Protein AF-E6N718-F1 (afdb_monomer)

InterPro domains:
  IPR051060 Carbamoyltransferase HypF-like [PTHR42959] (2-244)
  IPR055128 Carbamoyltransferase, Kae1-like domain, second subdomain [PF22521] (2-236)

Radius of gyration: 18.48 Å; Cα contacts (8 Å, |Δi|>4): 439; chains: 1; bounding box: 47×40×51 Å

Organism: Caldiarchaeum subterraneum (NCBI:txid311458)

Sequence (248 aa):
VDGTAWGGEVVLADYSSFKRVGCLKPQKMPGGDRAVEYPARMLAGILSEKLTVEELRMVFRELGLVEKGFRRGWEEFELVLRNIENTVARTSSTGRVLDAVSAMLGFCTHRSYEGEPAIVLEDNSKPTEEKIRPRITNGDIHVVDSTDIVLQALELVRNGADRREVGYMVQYAVGFGLGRIAGIYSRGRRYVVLSGGASVNTYLVEGVKDALQDTGLTILLPSQAPAGDGGIALGQAAIAAYRTLTRP

Foldseek 3Di:
DPPAAEAAFDWDDDLADIDTAAFADKWFQQPVVLCVFFVCLLLLRLQVVPDALVRNVVLCVVQVLQVPRDPVRPVVSVVSSVCSVVRPHIYRHPLSLQLNLLSSLPQDRGDPDPSVSNVSLLVLADEDPDADAWDWDDDSYIYTHSSVLVVVLSVCVVVPHDSNPSSLRSLLNSLLRSLLSNLVVLPPDAEDEDAAPSLVRPSSVVSNCVNCVPSNHDYHYDDPAHRHPRRVVVSVVSSVVVVVVPDD

Solvent-accessible surface area (backbone atoms only — not comparable to full-atom values): 13090 Å² total; per-residue (Å²): 135,92,86,64,49,74,53,34,72,37,65,52,69,62,62,86,52,72,42,78,44,26,30,36,46,70,29,38,24,44,70,47,71,52,15,65,40,20,14,38,32,23,34,50,28,37,46,54,78,81,40,53,73,68,54,49,53,49,53,36,57,78,64,56,37,40,74,62,24,31,98,62,18,64,69,49,50,53,54,46,60,75,43,47,88,74,39,79,46,46,31,20,30,45,58,56,55,39,16,13,47,11,20,69,67,66,71,27,30,66,46,89,54,93,62,42,26,39,51,50,30,57,77,58,31,36,90,65,90,72,71,56,80,54,52,66,50,88,60,85,54,26,31,27,38,52,51,56,48,53,50,55,44,49,50,41,49,75,74,66,47,60,57,30,39,45,45,29,21,49,39,20,21,53,20,22,36,53,21,41,56,51,41,75,63,29,80,97,49,58,66,45,76,52,62,39,63,66,54,75,37,65,49,22,49,49,19,25,48,68,44,28,66,89,55,71,48,45,81,42,68,67,80,92,49,54,44,29,77,87,26,47,66,60,56,53,50,53,29,51,50,48,53,59,74,71,50,132

Nearest PDB structures (foldseek):
  4g9i-assembly6_F  TM=8.964E-01  e=7.225E-16  Thermococcus kodakarensis KOD1
  3vth-assembly1_A  TM=8.898E-01  e=9.491E-16  Caldanaerobacter subterraneus subsp. tengcongensis MB4
  3vth-assembly2_B  TM=8.815E-01  e=2.533E-15  Caldanaerobacter subterraneus subsp. tengcongensis MB4
  4g9i-assembly1_A  TM=9.054E-01  e=7.139E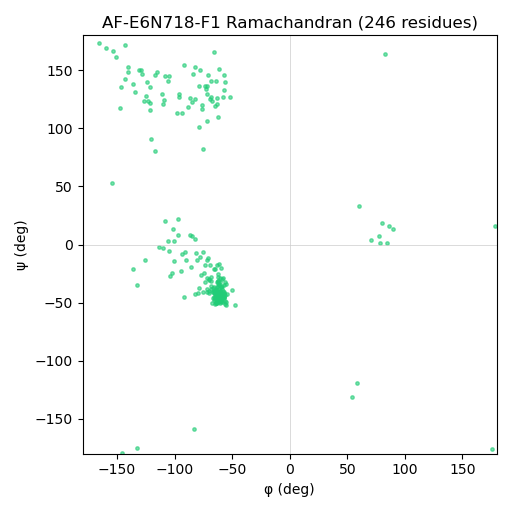-15  Thermococcus kodakarensis KOD1
  4g9i-assembly4_D  TM=8.827E-01  e=7.139E-15  Thermococcus kodakarensis KOD1

Secondary structure (DSSP, 8-state):
--SSB--SEEEEE-SS-EEEEEEEPPEE-TTTTHHHHSHHHHHHHHHTTTS-HHHHHHHHHHTTHHHHHSTTTHHHHHHHHHHGGG---EE--HHHHHHHHHHHHTS-SS-SSTTHHHHHHHHH----S------B--SSSEEE-HHHHHHHHHHHHHTT--HHHHHHHHHHHHHHHHHHHHHHT-TT--EEE--SGGGG-HHHHHHHHHHHTTS-PEEE--SSS-SSGGGHHHHHHHHHHHHHHT--

pLDDT: mean 95.35, std 5.02, range [56.69, 98.88]

Structure (mmCIF, N/CA/C/O backbone):
data_AF-E6N718-F1
#
_entry.id   AF-E6N718-F1
#
loop_
_atom_site.group_PDB
_atom_site.id
_atom_site.type_symbol
_atom_site.label_atom_id
_atom_site.label_alt_id
_atom_site.label_comp_id
_atom_site.label_asym_id
_atom_site.label_entity_id
_atom_site.label_seq_id
_atom_site.pdbx_PDB_ins_code
_atom_site.Cartn_x
_atom_site.Cartn_y
_atom_site.Cartn_z
_atom_site.occupancy
_atom_site.B_iso_or_equiv
_atom_site.auth_seq_id
_atom_site.auth_comp_id
_atom_site.auth_asym_id
_atom_site.auth_atom_id
_atom_site.pdbx_PDB_model_num
ATOM 1 N N . VAL A 1 1 ? -4.367 16.866 13.116 1.00 67.50 1 VAL A N 1
ATOM 2 C CA . VAL A 1 1 ? -3.736 16.034 12.060 1.00 67.50 1 VAL A CA 1
ATOM 3 C C . VAL A 1 1 ? -2.412 16.673 11.679 1.00 67.50 1 VAL A C 1
ATOM 5 O O . VAL A 1 1 ? -2.294 17.880 11.836 1.00 67.50 1 VAL A O 1
ATOM 8 N N . ASP A 1 2 ? -1.425 15.883 11.265 1.00 76.81 2 ASP A N 1
ATOM 9 C CA . ASP A 1 2 ? -0.011 16.286 11.111 1.00 76.81 2 ASP A CA 1
ATOM 10 C C . ASP A 1 2 ? 0.337 16.918 9.745 1.00 76.81 2 ASP A C 1
ATOM 12 O O . ASP A 1 2 ? 1.505 17.146 9.448 1.00 76.81 2 ASP A O 1
ATOM 16 N N . GLY A 1 3 ? -0.668 17.204 8.911 1.00 72.81 3 GLY A N 1
ATOM 17 C CA . GLY A 1 3 ? -0.488 17.825 7.595 1.00 72.81 3 GLY A CA 1
ATOM 18 C C . GLY A 1 3 ? -0.006 16.873 6.494 1.00 72.81 3 GLY A C 1
ATOM 19 O O . GLY A 1 3 ? 0.162 17.313 5.360 1.00 72.81 3 GLY A O 1
ATOM 20 N N . THR A 1 4 ? 0.191 15.582 6.789 1.00 80.25 4 THR A N 1
ATOM 21 C CA . THR A 1 4 ? 0.566 14.572 5.785 1.00 80.25 4 THR A CA 1
ATOM 22 C C . THR A 1 4 ? -0.657 13.876 5.181 1.00 80.25 4 THR A C 1
ATOM 24 O O . THR A 1 4 ? -1.719 13.800 5.800 1.00 80.25 4 THR A O 1
ATOM 27 N N . ALA A 1 5 ? -0.523 13.355 3.956 1.00 88.88 5 ALA A N 1
ATOM 28 C CA . ALA A 1 5 ? -1.610 12.659 3.268 1.00 88.88 5 ALA A CA 1
ATOM 29 C C . ALA A 1 5 ? -1.763 11.218 3.790 1.00 88.88 5 ALA A C 1
ATOM 31 O O . ALA A 1 5 ? -0.994 10.326 3.415 1.00 88.88 5 ALA A O 1
ATOM 32 N N . TRP A 1 6 ? -2.756 10.998 4.653 1.00 95.06 6 TRP A N 1
ATOM 33 C CA . TRP A 1 6 ? -3.060 9.699 5.264 1.00 95.06 6 TRP A CA 1
ATOM 34 C C . TRP A 1 6 ? -3.898 8.803 4.343 1.00 95.06 6 TRP A C 1
ATOM 36 O O . TRP A 1 6 ? -4.676 9.285 3.524 1.00 95.06 6 TRP A O 1
ATOM 46 N N . GLY A 1 7 ? -3.772 7.483 4.501 1.00 93.38 7 GLY A N 1
ATOM 47 C CA . GLY A 1 7 ? -4.625 6.520 3.783 1.00 93.38 7 GLY A CA 1
ATOM 48 C C . GLY A 1 7 ? -4.327 5.043 4.054 1.00 93.38 7 GLY A C 1
ATOM 49 O O . GLY A 1 7 ? -4.729 4.176 3.280 1.00 93.38 7 GLY A O 1
ATOM 50 N N . GLY A 1 8 ? -3.587 4.749 5.117 1.00 96.88 8 GLY A N 1
ATOM 51 C CA . GLY A 1 8 ? -3.217 3.402 5.544 1.00 96.88 8 GLY A CA 1
ATOM 52 C C . GLY A 1 8 ? -2.961 3.414 7.040 1.00 96.88 8 GLY A C 1
ATOM 53 O O . GLY A 1 8 ? -1.873 3.077 7.485 1.00 96.88 8 GLY A O 1
ATOM 54 N N . GLU A 1 9 ? -3.931 3.928 7.795 1.00 97.62 9 GLU A N 1
ATOM 55 C CA . GLU A 1 9 ? -3.805 4.248 9.216 1.00 97.62 9 GLU A CA 1
ATO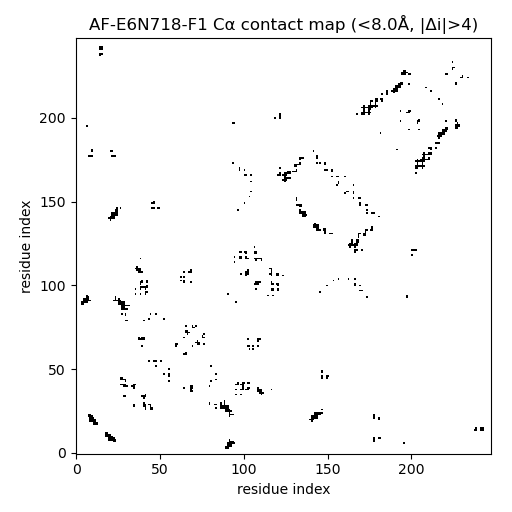M 56 C C . GLU A 1 9 ? -4.511 3.220 10.093 1.00 97.62 9 GLU A C 1
ATOM 58 O O . GLU A 1 9 ? -5.597 2.747 9.764 1.00 97.62 9 GLU A O 1
ATOM 63 N N . VAL A 1 10 ? -3.936 2.960 11.263 1.00 98.00 10 VAL A N 1
ATOM 64 C CA . VAL A 1 10 ? -4.600 2.285 12.376 1.00 98.00 10 VAL A CA 1
ATOM 65 C C . VAL A 1 10 ? -4.823 3.311 13.475 1.00 98.00 10 VAL A C 1
ATOM 67 O O . VAL A 1 10 ? -3.884 3.930 13.992 1.00 98.00 10 VAL A O 1
ATOM 70 N N . VAL A 1 11 ? -6.090 3.505 13.828 1.00 97.31 11 VAL A N 1
ATOM 71 C CA . VAL A 1 11 ? -6.518 4.495 14.814 1.00 97.31 11 VAL A CA 1
ATOM 72 C C . VAL A 1 11 ? -7.324 3.824 15.918 1.00 97.31 11 VAL A C 1
ATOM 74 O O . VAL A 1 11 ? -8.150 2.949 15.669 1.00 97.31 11 VAL A O 1
ATOM 77 N N . LEU A 1 12 ? -7.101 4.259 17.153 1.00 96.75 12 LEU A N 1
ATOM 78 C CA . LEU A 1 12 ? -8.018 4.015 18.259 1.00 96.75 12 LEU A CA 1
ATOM 79 C C . LEU A 1 12 ? -9.012 5.164 18.260 1.00 96.75 12 LEU A C 1
ATOM 81 O O . LEU A 1 12 ? -8.588 6.308 18.403 1.00 96.75 12 LEU A O 1
ATOM 85 N N . ALA A 1 13 ? -10.296 4.886 18.076 1.00 95.12 13 ALA A N 1
ATOM 86 C CA . ALA A 1 13 ? -11.293 5.935 17.926 1.00 95.12 13 ALA A CA 1
ATOM 87 C C . ALA A 1 13 ? -12.601 5.605 18.643 1.00 95.12 13 ALA A C 1
ATOM 89 O O . ALA A 1 13 ? -13.010 4.447 18.727 1.00 95.12 13 ALA A O 1
ATOM 90 N N . ASP A 1 14 ? -13.256 6.664 19.101 1.00 92.69 14 ASP A N 1
ATOM 91 C CA . ASP A 1 14 ? -14.669 6.720 19.449 1.00 92.69 14 ASP A CA 1
ATOM 92 C C . ASP A 1 14 ? -15.287 7.984 18.814 1.00 92.69 14 ASP A C 1
ATOM 94 O O . ASP A 1 14 ? -14.637 8.700 18.047 1.00 92.69 14 ASP A O 1
ATOM 98 N N . TYR A 1 15 ? -16.557 8.276 19.101 1.00 93.19 15 TYR A N 1
ATOM 99 C CA . TYR A 1 15 ? -17.227 9.456 18.541 1.00 93.19 15 TYR A CA 1
ATOM 100 C C . TYR A 1 15 ? -16.728 10.797 19.114 1.00 93.19 15 TYR A C 1
ATOM 102 O O . TYR A 1 15 ? -17.052 11.860 18.581 1.00 93.19 15 TYR A O 1
ATOM 110 N N . SER A 1 16 ? -15.936 10.783 20.187 1.00 91.94 16 SER A N 1
ATOM 111 C CA . SER A 1 16 ? -15.370 11.981 20.806 1.00 91.94 16 SER A CA 1
ATOM 112 C C . SER A 1 16 ? -13.993 12.323 20.234 1.00 91.94 16 SER A C 1
ATOM 114 O O . SER A 1 16 ? -13.734 13.487 19.896 1.00 91.94 16 SER A O 1
ATOM 116 N N . SER A 1 17 ? -13.125 11.322 20.085 1.00 93.50 17 SER A N 1
ATOM 117 C CA . SER A 1 17 ? -11.706 11.498 19.791 1.00 93.50 17 SER A CA 1
ATOM 118 C C . SER A 1 17 ? -11.103 10.295 19.066 1.00 93.50 17 SER A C 1
ATOM 120 O O . SER A 1 17 ? -11.679 9.211 19.000 1.00 93.50 17 SER A O 1
ATOM 122 N N . PHE A 1 18 ? -9.906 10.496 18.519 1.00 95.38 18 PHE A N 1
ATOM 123 C CA . PHE A 1 18 ? -9.106 9.413 17.971 1.00 95.38 18 PHE A CA 1
ATOM 124 C C . PHE A 1 18 ? -7.623 9.609 18.296 1.00 95.38 18 PHE A C 1
ATOM 126 O O . PHE A 1 18 ? -7.142 10.735 18.439 1.00 95.38 18 PHE A O 1
ATOM 133 N N . LYS A 1 19 ? -6.888 8.499 18.362 1.00 95.62 19 LYS A N 1
ATOM 134 C CA . LYS A 1 19 ? -5.434 8.438 18.493 1.00 95.62 19 LYS A CA 1
ATOM 135 C C . LYS A 1 19 ? -4.871 7.559 17.382 1.00 95.62 19 LYS A C 1
ATOM 137 O O . LYS A 1 19 ? -5.229 6.388 17.274 1.00 95.62 19 LYS A O 1
ATOM 142 N N . ARG A 1 20 ? -3.960 8.110 16.581 1.00 96.75 20 ARG A N 1
ATOM 143 C CA . ARG A 1 20 ? -3.165 7.339 15.616 1.00 96.75 20 ARG A CA 1
ATOM 144 C C . ARG A 1 20 ? -2.199 6.429 16.377 1.00 96.75 20 ARG A C 1
ATOM 146 O O . ARG A 1 20 ? -1.471 6.918 17.237 1.00 96.75 20 ARG A O 1
ATOM 153 N N . VAL A 1 21 ? -2.218 5.132 16.079 1.00 97.44 21 VAL A N 1
ATOM 154 C CA . VAL A 1 21 ? -1.354 4.123 16.726 1.00 97.44 21 VAL A CA 1
ATOM 155 C C . VAL A 1 21 ? -0.549 3.289 15.741 1.00 97.44 21 VAL A C 1
ATOM 157 O O . VAL A 1 21 ? 0.415 2.637 16.130 1.00 97.44 21 VAL A O 1
ATOM 160 N N . GLY A 1 22 ? -0.881 3.345 14.456 1.00 98.00 22 GLY A N 1
ATOM 161 C CA . GLY A 1 22 ? 0.029 2.873 13.432 1.00 98.00 22 GLY A CA 1
ATOM 162 C C . GLY A 1 22 ? -0.348 3.315 12.038 1.00 98.00 22 GLY A C 1
ATOM 163 O O . GLY A 1 22 ? -1.388 3.940 11.835 1.00 98.00 22 GLY A O 1
ATOM 164 N N . CYS A 1 23 ? 0.532 3.023 11.092 1.00 98.00 23 CYS A N 1
ATOM 165 C CA . CYS A 1 23 ? 0.378 3.426 9.707 1.00 98.00 23 CYS A CA 1
ATOM 166 C C . CYS A 1 23 ? 1.215 2.575 8.750 1.00 98.00 23 CYS A C 1
ATOM 168 O O . CYS A 1 23 ? 2.112 1.834 9.160 1.00 98.00 23 CYS A O 1
ATOM 170 N N . LEU A 1 24 ? 0.965 2.720 7.451 1.00 98.31 24 LEU A N 1
ATOM 171 C CA . LEU A 1 24 ? 1.964 2.395 6.441 1.00 98.31 24 LEU A CA 1
ATOM 172 C C . LEU A 1 24 ? 3.084 3.434 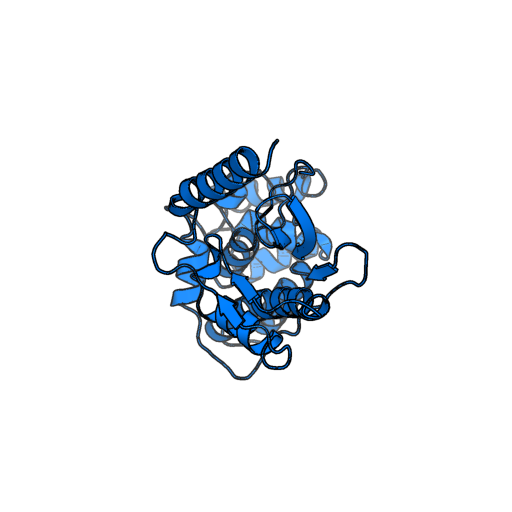6.467 1.00 98.31 24 LEU A C 1
ATOM 174 O O . LEU A 1 24 ? 2.843 4.626 6.674 1.00 98.31 24 LEU A O 1
ATOM 178 N N . LYS A 1 25 ? 4.310 2.986 6.190 1.00 97.38 25 LYS A N 1
ATOM 179 C CA . LYS A 1 25 ? 5.467 3.869 6.049 1.00 97.38 25 LYS A CA 1
ATOM 180 C C . LYS A 1 25 ? 5.153 5.001 5.059 1.00 97.38 25 LYS A C 1
ATOM 182 O O . LYS A 1 25 ? 4.748 4.703 3.936 1.00 97.38 25 LYS A O 1
ATOM 187 N N . PRO A 1 26 ? 5.344 6.280 5.435 1.00 96.88 26 PRO A N 1
ATOM 188 C CA . PRO A 1 26 ? 5.153 7.392 4.514 1.00 96.88 26 PRO A CA 1
ATOM 189 C C . PRO A 1 26 ? 6.135 7.325 3.341 1.00 96.88 26 PRO A C 1
ATOM 191 O O . PRO A 1 26 ? 7.348 7.298 3.546 1.00 96.88 26 PRO A O 1
ATOM 194 N N . GLN A 1 27 ? 5.616 7.361 2.121 1.00 97.44 27 GLN A N 1
ATOM 195 C CA . GLN A 1 27 ? 6.354 7.217 0.869 1.00 97.44 27 GLN A CA 1
ATOM 196 C C . GLN A 1 27 ? 6.443 8.549 0.120 1.00 97.44 27 GLN A C 1
ATOM 198 O O . GLN A 1 27 ? 5.500 9.342 0.163 1.00 97.44 27 GLN A O 1
ATOM 203 N N . LYS A 1 28 ? 7.563 8.791 -0.572 1.00 97.06 28 LYS A N 1
ATOM 204 C CA . LYS A 1 28 ? 7.755 9.964 -1.444 1.00 97.06 28 LYS A CA 1
ATOM 205 C C . LYS A 1 28 ? 6.764 9.911 -2.617 1.00 97.06 28 LYS A C 1
ATOM 207 O O . LYS A 1 28 ? 6.552 8.846 -3.190 1.00 97.06 28 LYS A O 1
ATOM 212 N N . MET A 1 29 ? 6.211 11.060 -3.013 1.00 96.19 29 MET A N 1
ATOM 213 C CA . MET A 1 29 ? 5.335 11.213 -4.186 1.00 96.19 29 MET A CA 1
ATOM 214 C C . MET A 1 29 ? 5.957 12.145 -5.243 1.00 96.19 29 MET A C 1
ATOM 216 O O . MET A 1 29 ? 5.612 13.331 -5.300 1.00 96.19 29 MET A O 1
ATOM 220 N N . PRO A 1 30 ? 6.886 11.662 -6.089 1.00 96.38 30 PRO A N 1
ATOM 221 C CA . PRO A 1 30 ? 7.581 12.511 -7.053 1.00 96.38 30 PRO A CA 1
ATOM 222 C C . PRO A 1 30 ? 6.633 13.141 -8.086 1.00 96.38 30 PRO A C 1
ATOM 224 O O . PRO A 1 30 ? 6.117 12.485 -8.996 1.00 96.38 30 PRO A O 1
ATOM 227 N N . GLY A 1 31 ? 6.436 14.455 -7.971 1.00 92.25 31 GLY A N 1
ATOM 228 C CA . GLY A 1 31 ? 5.491 15.214 -8.795 1.00 92.25 31 GLY A CA 1
ATOM 229 C C . GLY A 1 31 ? 4.069 15.305 -8.230 1.00 92.25 31 GLY A C 1
ATOM 230 O O . GLY A 1 31 ? 3.176 15.713 -8.971 1.00 92.25 31 GLY A O 1
ATOM 231 N N . GLY A 1 32 ? 3.854 14.946 -6.957 1.00 92.25 32 GLY A N 1
ATOM 232 C CA . GLY A 1 32 ? 2.575 15.112 -6.258 1.00 92.25 32 GLY A CA 1
ATOM 233 C C . GLY A 1 32 ? 1.441 14.377 -6.966 1.00 92.25 32 GLY A C 1
ATOM 234 O O . GLY A 1 32 ? 1.525 13.167 -7.169 1.00 92.25 32 GLY A O 1
ATOM 235 N N . ASP A 1 33 ? 0.422 15.113 -7.406 1.00 90.81 33 ASP A N 1
ATOM 236 C CA . ASP A 1 33 ? -0.745 14.567 -8.111 1.00 90.81 33 ASP A CA 1
ATOM 237 C C . ASP A 1 33 ? -0.377 13.797 -9.387 1.00 90.81 33 ASP A C 1
ATOM 239 O O . ASP A 1 33 ? -1.031 12.812 -9.729 1.00 90.81 33 ASP A O 1
ATOM 243 N N . ARG A 1 34 ? 0.738 14.142 -10.049 1.00 93.38 34 ARG A N 1
ATOM 244 C CA . ARG A 1 34 ? 1.227 13.358 -11.198 1.00 93.38 34 ARG A CA 1
ATOM 245 C C . ARG A 1 34 ? 1.602 11.930 -10.820 1.00 93.38 34 ARG A C 1
ATOM 247 O O . ARG A 1 34 ? 1.533 11.058 -11.675 1.00 93.38 34 ARG A O 1
ATOM 254 N N . ALA A 1 35 ? 2.008 11.677 -9.576 1.00 93.94 35 ALA A N 1
ATOM 255 C CA . ALA A 1 35 ? 2.281 10.322 -9.104 1.00 93.94 35 ALA A CA 1
ATOM 256 C C . ALA A 1 35 ? 1.003 9.502 -8.879 1.00 93.94 35 ALA A C 1
ATOM 258 O O . ALA A 1 35 ? 1.073 8.278 -8.827 1.00 93.94 35 ALA A O 1
ATOM 259 N N . VAL A 1 36 ? -0.151 10.168 -8.774 1.00 93.12 36 VAL A N 1
ATOM 260 C CA . VAL A 1 36 ? -1.469 9.525 -8.756 1.00 93.12 36 VAL A CA 1
ATOM 261 C C . VAL A 1 36 ? -1.906 9.164 -10.178 1.00 93.12 36 VAL A C 1
ATOM 263 O O . VAL A 1 36 ? -2.433 8.079 -10.393 1.00 93.12 36 VAL A O 1
ATOM 266 N N . GLU A 1 37 ? -1.680 10.055 -11.149 1.00 95.12 37 GLU A N 1
ATOM 267 C CA . GLU A 1 37 ? -2.007 9.816 -12.567 1.00 95.12 37 GLU A CA 1
ATOM 268 C C . GLU A 1 37 ? -1.079 8.768 -13.211 1.00 95.12 37 GLU A C 1
ATOM 270 O O . GLU A 1 37 ? -1.541 7.906 -13.956 1.00 95.12 37 GLU A O 1
ATOM 275 N N . TYR A 1 38 ? 0.219 8.800 -12.881 1.00 96.56 38 TYR A N 1
ATOM 276 C CA . TYR A 1 38 ? 1.250 7.887 -13.394 1.00 96.56 38 TYR A CA 1
ATOM 277 C C . TYR A 1 38 ? 1.917 7.125 -12.236 1.00 96.56 38 TYR A C 1
ATOM 279 O O . TYR A 1 38 ? 2.931 7.588 -11.691 1.00 96.56 38 TYR A O 1
ATOM 287 N N . PRO A 1 39 ? 1.397 5.942 -11.853 1.00 97.50 39 PRO A N 1
ATOM 288 C CA . PRO A 1 39 ? 1.852 5.222 -10.661 1.00 97.50 39 PRO A CA 1
ATOM 289 C C . PRO A 1 39 ? 3.316 4.768 -10.685 1.00 97.50 39 PRO A C 1
ATOM 291 O O . PRO A 1 39 ? 3.909 4.531 -9.634 1.00 97.50 39 PRO A O 1
ATOM 294 N N . ALA A 1 40 ? 3.953 4.716 -11.857 1.00 97.88 40 ALA A N 1
ATOM 295 C CA . ALA A 1 40 ? 5.389 4.456 -11.973 1.00 97.88 40 ALA A CA 1
ATOM 296 C C . ALA A 1 40 ? 6.241 5.497 -11.211 1.00 97.88 40 ALA A C 1
ATOM 298 O O . ALA A 1 40 ? 7.296 5.169 -10.669 1.00 97.88 40 ALA A O 1
ATOM 299 N N . ARG A 1 41 ? 5.764 6.743 -11.083 1.00 97.75 41 ARG A N 1
ATOM 300 C CA . ARG A 1 41 ? 6.395 7.769 -10.232 1.00 97.75 41 ARG A CA 1
ATOM 301 C C . ARG A 1 41 ? 6.316 7.402 -8.754 1.00 97.75 41 ARG A C 1
ATOM 303 O O . ARG A 1 41 ? 7.280 7.611 -8.022 1.00 97.75 41 ARG A O 1
ATOM 310 N N . MET A 1 42 ? 5.180 6.850 -8.328 1.00 97.94 42 MET A N 1
ATOM 311 C CA . MET A 1 42 ? 4.987 6.379 -6.961 1.00 97.94 42 MET A CA 1
ATOM 312 C C . MET A 1 42 ? 5.933 5.216 -6.655 1.00 97.94 42 MET A C 1
ATOM 314 O O . MET A 1 42 ? 6.610 5.238 -5.631 1.00 97.94 42 MET A O 1
ATOM 318 N N . LEU A 1 43 ? 6.063 4.259 -7.580 1.00 98.56 43 LEU A N 1
ATOM 319 C CA . LEU A 1 43 ? 7.031 3.165 -7.470 1.00 98.56 43 LEU A CA 1
ATOM 320 C C . LEU A 1 43 ? 8.467 3.683 -7.320 1.00 98.56 43 LEU A C 1
ATOM 322 O O . LEU A 1 43 ? 9.185 3.221 -6.434 1.00 98.56 43 LEU A O 1
ATOM 326 N N . ALA A 1 44 ? 8.873 4.674 -8.123 1.00 98.31 44 ALA A N 1
ATOM 327 C CA . ALA A 1 44 ? 10.198 5.284 -8.004 1.00 98.31 44 ALA A CA 1
ATOM 328 C C . ALA A 1 44 ? 10.393 5.893 -6.608 1.00 98.31 44 ALA A C 1
ATOM 330 O O . ALA A 1 44 ? 11.411 5.647 -5.964 1.00 98.31 44 ALA A O 1
ATOM 331 N N . GLY A 1 45 ? 9.392 6.633 -6.116 1.00 98.19 45 GLY A N 1
ATOM 332 C CA . GLY A 1 45 ? 9.393 7.215 -4.774 1.00 98.19 45 GLY A CA 1
ATOM 333 C C . GLY A 1 45 ? 9.566 6.171 -3.670 1.00 98.19 45 GLY A C 1
ATOM 334 O O . GLY A 1 45 ? 10.402 6.360 -2.789 1.00 98.19 45 GLY A O 1
ATOM 335 N N . ILE A 1 46 ? 8.840 5.052 -3.748 1.00 98.50 46 ILE A N 1
ATOM 336 C CA . ILE A 1 46 ? 8.933 3.952 -2.777 1.00 98.50 46 ILE A CA 1
ATOM 337 C C . ILE A 1 46 ? 10.319 3.308 -2.801 1.00 98.50 46 ILE A C 1
ATOM 339 O O . ILE A 1 46 ? 10.943 3.143 -1.752 1.00 98.50 46 ILE A O 1
ATOM 343 N N . LEU A 1 47 ? 10.807 2.945 -3.988 1.00 98.44 47 LEU A N 1
ATOM 344 C CA . LEU A 1 47 ? 12.070 2.226 -4.144 1.00 98.44 47 LEU A CA 1
ATOM 345 C C . LEU A 1 47 ? 13.292 3.103 -3.825 1.00 98.44 47 LEU A C 1
ATOM 347 O O . LEU A 1 47 ? 14.284 2.591 -3.314 1.00 98.44 47 LEU A O 1
ATOM 351 N N . SER A 1 48 ? 13.209 4.423 -4.037 1.00 97.88 48 SER A N 1
ATOM 352 C CA . SER A 1 48 ? 14.297 5.373 -3.732 1.00 97.88 48 SER A CA 1
ATOM 353 C C . SER A 1 48 ? 14.694 5.441 -2.258 1.00 97.88 48 SER A C 1
ATOM 355 O O . SER A 1 48 ? 15.764 5.925 -1.919 1.00 97.88 48 SER A O 1
ATOM 357 N N . GLU A 1 49 ? 13.852 4.935 -1.358 1.00 96.62 49 GLU A N 1
ATOM 358 C CA . GLU A 1 49 ? 14.178 4.838 0.066 1.00 96.62 49 GLU A CA 1
ATOM 359 C C . GLU A 1 49 ? 15.273 3.800 0.363 1.00 96.62 49 GLU A C 1
ATOM 361 O O . GLU A 1 49 ? 15.823 3.789 1.467 1.00 96.62 49 GLU A O 1
ATOM 366 N N . LYS A 1 50 ? 15.548 2.883 -0.574 1.00 97.19 50 LYS A N 1
ATOM 367 C CA . LYS A 1 50 ? 16.513 1.785 -0.401 1.00 97.19 50 LYS A CA 1
ATOM 368 C C . LYS A 1 50 ? 17.433 1.565 -1.596 1.00 97.19 50 LYS A C 1
ATOM 370 O O . LYS A 1 50 ? 18.482 0.964 -1.405 1.00 97.19 50 LYS A O 1
ATOM 375 N N . LEU A 1 51 ? 17.048 2.031 -2.780 1.00 97.69 51 LEU A N 1
ATOM 376 C CA . LEU A 1 51 ? 17.826 1.901 -4.004 1.00 97.69 51 LEU A CA 1
ATOM 377 C C . LEU A 1 51 ? 18.459 3.235 -4.393 1.00 97.69 51 LEU A C 1
ATOM 379 O O . LEU A 1 51 ? 17.832 4.292 -4.302 1.00 97.69 51 LEU A O 1
ATOM 383 N N . THR A 1 52 ? 19.690 3.159 -4.881 1.00 97.31 52 THR A N 1
ATOM 384 C CA . THR A 1 52 ? 20.397 4.265 -5.529 1.00 97.31 52 THR A CA 1
ATOM 385 C C . THR A 1 52 ? 19.729 4.658 -6.846 1.00 97.31 52 THR A C 1
ATOM 387 O O . THR A 1 52 ? 18.921 3.922 -7.419 1.00 97.31 52 THR A O 1
ATOM 390 N N . VAL A 1 53 ? 20.091 5.829 -7.371 1.00 96.88 53 VAL A N 1
ATOM 391 C CA . VAL A 1 53 ? 19.561 6.315 -8.650 1.00 96.88 53 VAL A CA 1
ATOM 392 C C . VAL A 1 53 ? 19.909 5.353 -9.793 1.00 96.88 53 VAL A C 1
ATOM 394 O O . VAL A 1 53 ? 19.071 5.075 -10.649 1.00 96.88 53 VAL A O 1
ATOM 397 N N . GLU A 1 54 ? 21.121 4.803 -9.802 1.00 97.44 54 GLU A N 1
ATOM 398 C CA . GLU A 1 54 ? 21.571 3.830 -10.798 1.00 97.44 54 GLU A CA 1
ATOM 399 C C . GLU A 1 54 ? 20.781 2.517 -10.710 1.00 97.44 54 GLU A C 1
ATOM 401 O O . GLU A 1 54 ? 20.343 1.998 -11.738 1.00 97.44 54 GLU A O 1
ATOM 406 N N . GLU A 1 55 ? 20.518 2.013 -9.503 1.00 98.06 55 GLU A N 1
ATOM 407 C CA . GLU A 1 55 ? 19.683 0.823 -9.296 1.00 98.06 55 GLU A CA 1
ATOM 408 C C . GLU A 1 55 ? 18.238 1.048 -9.739 1.00 98.06 55 GLU A C 1
ATOM 410 O O . GLU A 1 55 ? 17.666 0.191 -10.415 1.00 98.06 55 GLU A O 1
ATOM 415 N N . LEU A 1 56 ? 17.660 2.218 -9.446 1.00 98.00 56 LEU A N 1
ATOM 416 C CA . LEU A 1 56 ? 16.335 2.589 -9.942 1.00 98.00 56 LEU A CA 1
ATOM 417 C C . LEU A 1 56 ? 16.290 2.586 -11.472 1.00 98.00 56 LEU A C 1
ATOM 419 O O . LEU A 1 56 ? 15.349 2.045 -12.051 1.00 98.00 56 LEU A O 1
ATOM 423 N N . ARG A 1 57 ? 17.307 3.141 -12.145 1.00 97.88 57 ARG A N 1
ATOM 424 C CA . ARG A 1 57 ? 17.379 3.104 -13.616 1.00 97.88 57 ARG A CA 1
ATOM 425 C C . ARG A 1 57 ? 17.379 1.677 -14.150 1.00 97.88 57 ARG A C 1
ATOM 427 O O . ARG A 1 57 ? 16.688 1.409 -15.133 1.00 97.88 57 ARG A O 1
ATOM 434 N N . MET A 1 58 ? 18.132 0.776 -13.519 1.00 97.69 58 MET A N 1
ATOM 435 C CA . MET A 1 58 ? 18.180 -0.635 -13.914 1.00 97.69 58 MET A CA 1
ATOM 436 C C . MET A 1 58 ? 16.820 -1.311 -13.725 1.00 97.69 58 MET A C 1
ATOM 438 O O . MET A 1 58 ? 16.291 -1.861 -14.686 1.00 97.69 58 MET A O 1
ATOM 442 N N . VAL A 1 59 ? 16.198 -1.170 -12.549 1.00 98.00 59 VAL A N 1
ATOM 443 C CA . VAL A 1 59 ? 14.865 -1.733 -12.256 1.00 98.00 59 VAL A CA 1
ATOM 444 C C . VAL A 1 59 ? 13.827 -1.275 -13.281 1.00 98.00 59 VAL A C 1
ATOM 446 O O . VAL A 1 59 ? 13.102 -2.088 -13.851 1.00 98.00 59 VAL A O 1
ATOM 449 N N . PHE A 1 60 ? 13.752 0.028 -13.551 1.00 98.12 60 PHE A N 1
ATOM 450 C CA . PHE A 1 60 ? 12.748 0.574 -14.466 1.00 98.12 60 PHE A CA 1
ATOM 451 C C . PHE A 1 60 ? 12.977 0.148 -15.919 1.00 98.12 60 PHE A C 1
ATOM 453 O O . PHE A 1 60 ? 12.003 -0.038 -16.653 1.00 98.12 60 PHE A O 1
ATOM 460 N N . ARG A 1 61 ? 14.241 -0.047 -16.322 1.00 97.00 61 ARG A N 1
ATOM 461 C CA . ARG A 1 61 ? 14.597 -0.618 -17.626 1.00 97.00 61 ARG A CA 1
ATOM 462 C C . ARG A 1 61 ? 14.189 -2.083 -17.728 1.00 97.00 61 ARG A C 1
ATOM 464 O O . ARG A 1 61 ? 13.550 -2.458 -18.703 1.00 97.00 61 ARG A O 1
ATOM 471 N N . GLU A 1 62 ? 14.550 -2.891 -16.734 1.00 95.75 62 GLU A N 1
ATOM 472 C CA . GLU A 1 62 ? 14.248 -4.329 -16.678 1.00 95.75 62 GLU A CA 1
ATOM 473 C C . GLU A 1 62 ? 12.743 -4.594 -16.761 1.00 95.75 62 GLU A C 1
ATOM 475 O O . GLU A 1 62 ? 12.301 -5.492 -17.474 1.00 95.75 62 GLU A O 1
ATOM 480 N N . LEU A 1 63 ? 11.947 -3.780 -16.066 1.00 95.69 63 LEU A N 1
ATOM 481 C CA . LEU A 1 63 ? 10.492 -3.900 -16.057 1.00 95.69 63 LEU A CA 1
ATOM 482 C C . LEU A 1 63 ? 9.813 -3.250 -17.280 1.00 95.69 63 LEU A C 1
ATOM 484 O O . LEU A 1 63 ? 8.600 -3.395 -17.442 1.00 95.69 63 LEU A O 1
ATOM 488 N N . GLY A 1 64 ? 10.556 -2.535 -18.136 1.00 95.56 64 GLY A N 1
ATOM 489 C CA . GLY A 1 64 ? 10.005 -1.802 -19.284 1.00 95.56 64 GLY A CA 1
ATOM 490 C C . GLY A 1 64 ? 8.994 -0.721 -18.881 1.00 95.56 64 GLY A C 1
ATOM 491 O O . GLY A 1 64 ? 7.992 -0.505 -19.568 1.00 95.56 64 GLY A O 1
ATOM 492 N N . LEU A 1 65 ? 9.203 -0.096 -17.716 1.00 95.62 65 LEU A N 1
ATOM 493 C CA . LEU A 1 65 ? 8.273 0.880 -17.139 1.00 95.62 65 LEU A CA 1
ATOM 494 C C . LEU A 1 65 ? 8.495 2.291 -17.650 1.00 95.62 65 LEU A C 1
ATOM 496 O O . LEU A 1 65 ? 7.598 3.119 -17.523 1.00 95.62 65 LEU A O 1
ATOM 500 N N . VAL A 1 66 ? 9.667 2.590 -18.203 1.00 94.88 66 VAL A N 1
ATOM 501 C CA . VAL A 1 66 ? 9.977 3.956 -18.623 1.00 94.88 66 VAL A CA 1
ATOM 502 C C . VAL A 1 66 ? 9.070 4.376 -19.778 1.00 94.88 66 VAL A C 1
ATOM 504 O O . VAL A 1 66 ? 8.462 5.440 -19.736 1.00 94.88 66 VAL A O 1
ATOM 507 N N . GLU A 1 67 ? 8.903 3.506 -20.768 1.00 92.50 67 GLU A N 1
ATOM 508 C CA . GLU A 1 67 ? 8.113 3.759 -21.972 1.00 92.50 67 GLU A CA 1
ATOM 509 C C . GLU A 1 67 ? 6.602 3.771 -21.699 1.00 92.50 67 GLU A C 1
ATOM 511 O O . GLU A 1 67 ? 5.857 4.452 -22.398 1.00 92.50 67 GLU A O 1
ATOM 516 N N . LYS A 1 68 ? 6.142 3.021 -20.689 1.00 90.31 68 LYS A N 1
ATOM 517 C CA . LYS A 1 68 ? 4.709 2.840 -20.380 1.00 90.31 68 LYS A CA 1
ATOM 518 C C . LYS A 1 68 ? 4.212 3.674 -19.200 1.00 90.31 68 LYS A C 1
ATOM 520 O O . LYS A 1 68 ? 3.013 3.907 -19.079 1.00 90.31 68 LYS A O 1
ATOM 525 N N . GLY A 1 69 ? 5.111 4.056 -18.299 1.00 91.88 69 GLY A N 1
ATOM 526 C CA . GLY A 1 69 ? 4.806 4.720 -17.033 1.00 91.88 69 GLY A CA 1
ATOM 527 C C . GLY A 1 69 ? 5.117 6.214 -17.014 1.00 91.88 69 GLY A C 1
ATOM 528 O O . GLY A 1 69 ? 4.796 6.877 -16.031 1.00 91.88 69 GLY A O 1
ATOM 529 N N . PHE A 1 70 ? 5.728 6.754 -18.073 1.00 94.75 70 PHE A N 1
ATOM 530 C CA . PHE A 1 70 ? 6.064 8.173 -18.194 1.00 94.75 70 PHE A CA 1
ATOM 531 C C . PHE A 1 70 ? 5.663 8.684 -19.576 1.00 94.75 70 PHE A C 1
ATOM 533 O O . PHE A 1 70 ? 6.016 8.092 -20.594 1.00 94.75 70 PHE A O 1
ATOM 540 N N . ARG A 1 71 ? 4.958 9.819 -19.629 1.00 90.88 71 ARG A N 1
ATOM 541 C CA . ARG A 1 71 ? 4.425 10.393 -20.877 1.00 90.88 71 ARG A CA 1
ATOM 542 C C . ARG A 1 71 ? 5.515 10.710 -21.894 1.00 90.88 71 ARG A C 1
ATOM 544 O O . ARG A 1 71 ? 5.277 10.598 -23.091 1.00 90.88 71 ARG A O 1
ATOM 551 N N . ARG A 1 72 ? 6.682 11.162 -21.428 1.00 93.44 72 ARG A N 1
ATOM 552 C CA . ARG A 1 72 ? 7.843 11.492 -22.275 1.00 93.44 72 ARG A CA 1
ATOM 553 C C . ARG A 1 72 ? 8.980 10.477 -22.144 1.00 93.44 72 ARG A C 1
ATOM 555 O O . ARG A 1 72 ? 10.128 10.806 -22.440 1.00 93.44 72 ARG A O 1
ATOM 562 N N . GLY A 1 73 ? 8.682 9.267 -21.671 1.00 95.00 73 GLY A N 1
ATOM 563 C CA . GLY A 1 73 ? 9.662 8.196 -21.521 1.00 95.00 73 GLY A CA 1
ATOM 564 C C . GLY A 1 73 ? 10.884 8.607 -20.693 1.00 95.00 73 GLY A C 1
ATOM 565 O O . GLY A 1 73 ? 10.763 9.193 -19.613 1.00 95.00 73 GLY A O 1
ATOM 566 N N . TRP A 1 74 ? 12.073 8.310 -21.223 1.00 96.31 74 TRP A N 1
ATOM 567 C CA . TRP A 1 74 ? 13.356 8.470 -20.532 1.00 96.31 74 TRP A CA 1
ATOM 568 C C . TRP A 1 74 ? 13.656 9.905 -20.090 1.00 96.31 74 TRP A C 1
ATOM 570 O O . TRP A 1 74 ? 14.185 10.099 -18.999 1.00 96.31 74 TRP A O 1
ATOM 580 N N . GLU A 1 75 ? 13.279 10.918 -20.875 1.00 95.69 75 GLU A N 1
ATOM 581 C CA . GLU A 1 75 ? 13.522 12.323 -20.512 1.00 95.69 75 GLU A CA 1
ATOM 582 C C . GLU A 1 75 ? 12.802 12.712 -19.214 1.00 95.69 75 GLU A C 1
ATOM 584 O O . GLU A 1 75 ? 13.366 13.368 -18.336 1.00 95.69 75 GLU A O 1
ATOM 589 N N . GLU A 1 76 ? 11.540 12.299 -19.085 1.00 96.12 76 GLU A N 1
ATOM 590 C CA . GLU A 1 76 ? 10.730 12.568 -17.900 1.00 96.12 76 GLU A CA 1
ATOM 591 C C . GLU A 1 76 ? 11.187 11.730 -16.709 1.00 96.12 76 GLU A C 1
ATOM 593 O O . GLU A 1 76 ? 11.266 12.252 -15.595 1.00 96.12 76 GLU A O 1
ATOM 598 N N . PHE A 1 77 ? 11.515 10.459 -16.937 1.00 97.44 77 PHE A N 1
ATOM 599 C CA . PHE A 1 77 ? 12.018 9.577 -15.892 1.00 97.44 77 PHE A CA 1
ATOM 600 C C . PHE A 1 77 ? 13.320 10.104 -15.272 1.00 97.44 77 PHE A C 1
ATOM 602 O O . PHE A 1 77 ? 13.419 10.210 -14.050 1.00 97.44 77 PHE A O 1
ATOM 609 N N . GLU A 1 78 ? 14.283 10.545 -16.086 1.00 97.31 78 GLU A N 1
ATOM 610 C CA . GLU A 1 78 ? 15.536 11.126 -15.587 1.00 97.31 78 GLU A CA 1
ATOM 611 C C . GLU A 1 78 ? 15.305 12.411 -14.781 1.00 97.31 78 GLU A C 1
ATOM 613 O O . GLU A 1 78 ? 15.977 12.647 -13.775 1.00 97.31 78 GLU A O 1
ATOM 618 N N . LEU A 1 79 ? 14.328 13.239 -15.169 1.00 95.56 79 LEU A N 1
ATOM 619 C CA . LEU A 1 79 ? 13.957 14.419 -14.387 1.00 95.56 79 LEU A CA 1
ATOM 620 C C . LEU A 1 79 ? 13.376 14.032 -13.020 1.00 95.56 79 LEU A C 1
ATOM 622 O O . LEU A 1 79 ? 13.680 14.689 -12.022 1.00 95.56 79 LEU A O 1
ATOM 626 N N . VAL A 1 80 ? 12.550 12.982 -12.970 1.00 96.44 80 VAL A N 1
ATOM 627 C CA . VAL A 1 80 ? 11.999 12.455 -11.714 1.00 96.44 80 VAL A CA 1
ATOM 628 C C . VAL A 1 80 ? 13.122 11.975 -10.806 1.00 96.44 80 VAL A C 1
ATOM 630 O O . VAL A 1 80 ? 13.172 12.394 -9.653 1.00 96.44 80 VAL A O 1
ATOM 633 N N . LEU A 1 81 ? 14.055 11.178 -11.330 1.00 96.38 81 LEU A N 1
ATOM 634 C CA . LEU A 1 81 ? 15.192 10.667 -10.567 1.00 96.38 81 LEU A CA 1
ATOM 635 C C . LEU A 1 81 ? 16.082 11.784 -10.011 1.00 96.38 81 LEU A C 1
ATOM 637 O O . LEU A 1 81 ? 16.426 11.760 -8.834 1.00 96.38 81 LEU A O 1
ATOM 641 N N . ARG A 1 82 ? 16.401 12.809 -10.811 1.00 94.94 82 ARG A N 1
ATOM 642 C CA . ARG A 1 82 ? 17.222 13.951 -10.358 1.00 94.94 82 ARG A CA 1
ATOM 643 C C . ARG A 1 82 ? 16.600 14.734 -9.203 1.00 94.94 82 ARG A C 1
ATOM 645 O O . ARG A 1 82 ? 17.325 15.346 -8.429 1.00 94.94 82 ARG A O 1
ATOM 652 N N . ASN A 1 83 ? 15.272 14.745 -9.105 1.00 94.25 83 ASN A N 1
ATOM 653 C CA . ASN A 1 83 ? 14.544 15.510 -8.092 1.00 94.25 83 ASN A CA 1
ATOM 654 C C . ASN A 1 83 ? 13.972 14.636 -6.970 1.00 94.25 83 ASN A C 1
ATOM 656 O O . ASN A 1 83 ? 13.289 15.156 -6.089 1.00 94.25 83 ASN A O 1
ATOM 660 N N . ILE A 1 84 ? 14.228 13.325 -6.981 1.00 95.31 84 ILE A N 1
ATOM 661 C CA . ILE A 1 84 ? 13.548 12.387 -6.088 1.00 95.31 84 ILE A CA 1
ATOM 662 C C . ILE A 1 84 ? 13.862 12.655 -4.613 1.00 95.31 84 ILE A C 1
ATOM 664 O O . ILE A 1 84 ? 12.954 12.636 -3.784 1.00 95.31 84 ILE A O 1
ATOM 668 N N . GLU A 1 85 ? 15.105 13.026 -4.298 1.00 92.81 85 GLU A N 1
ATOM 669 C CA . GLU A 1 85 ? 15.520 13.399 -2.940 1.00 92.81 85 GLU A CA 1
ATOM 670 C C . GLU A 1 85 ? 14.896 14.710 -2.455 1.00 92.81 85 GLU A C 1
ATOM 672 O O . GLU A 1 85 ? 14.621 14.859 -1.268 1.00 92.81 85 GLU A O 1
ATOM 677 N N . ASN A 1 86 ? 14.563 15.620 -3.371 1.00 93.44 86 ASN A N 1
ATOM 678 C CA . ASN A 1 86 ? 13.904 16.890 -3.053 1.00 93.44 86 ASN A CA 1
ATOM 679 C C . ASN A 1 86 ? 12.372 16.758 -2.958 1.00 93.44 86 ASN A C 1
ATOM 681 O O . ASN A 1 86 ? 11.658 17.758 -2.867 1.00 93.44 86 ASN A O 1
ATOM 685 N N . THR A 1 87 ? 11.833 15.536 -3.011 1.00 93.12 87 THR A N 1
ATOM 686 C CA . THR A 1 87 ? 10.386 15.303 -2.967 1.00 93.12 87 THR A CA 1
ATOM 687 C C . THR A 1 87 ? 9.838 15.564 -1.565 1.00 93.12 87 THR A C 1
ATOM 689 O O . THR A 1 87 ? 9.992 14.749 -0.658 1.00 93.12 87 THR A O 1
ATOM 692 N N . VAL A 1 88 ? 9.137 16.689 -1.411 1.00 89.75 88 VAL A N 1
ATOM 693 C CA . VAL A 1 88 ? 8.497 17.088 -0.145 1.00 89.75 88 VAL A CA 1
ATOM 694 C C . VAL A 1 88 ? 7.185 16.337 0.101 1.00 89.75 88 VAL A C 1
ATOM 696 O O . VAL A 1 88 ? 6.876 15.983 1.237 1.00 89.75 88 VAL A O 1
ATOM 699 N N . ALA A 1 89 ? 6.404 16.082 -0.952 1.00 93.12 89 ALA A N 1
ATOM 700 C CA . ALA A 1 89 ? 5.110 15.417 -0.829 1.00 93.12 89 ALA A CA 1
ATOM 701 C C . ALA A 1 89 ? 5.287 13.954 -0.394 1.00 93.12 89 ALA A C 1
ATOM 703 O O . ALA A 1 89 ? 5.965 13.173 -1.070 1.00 93.12 89 ALA A O 1
ATOM 704 N N . ARG A 1 90 ? 4.655 13.579 0.724 1.00 94.88 90 ARG A N 1
ATOM 705 C CA . ARG A 1 90 ? 4.669 12.211 1.257 1.00 94.88 90 ARG A CA 1
ATOM 706 C C . ARG A 1 90 ? 3.270 11.719 1.598 1.00 94.88 90 ARG A C 1
ATOM 708 O O . ARG A 1 90 ? 2.411 12.498 2.011 1.00 94.88 90 ARG A O 1
ATOM 715 N N . THR A 1 91 ? 3.069 10.410 1.482 1.00 96.69 91 THR A N 1
ATOM 716 C CA . THR A 1 91 ? 1.796 9.758 1.807 1.00 96.69 91 THR A CA 1
ATOM 717 C C . THR A 1 91 ? 1.985 8.389 2.446 1.00 96.69 91 THR A C 1
ATOM 719 O O . THR A 1 91 ? 2.856 7.625 2.046 1.00 96.69 91 THR A O 1
ATOM 722 N N . SER A 1 92 ? 1.135 8.056 3.411 1.00 97.25 92 SER A N 1
ATOM 723 C CA . SER A 1 92 ? 0.968 6.704 3.965 1.00 97.25 92 SER A CA 1
ATOM 724 C C . SER A 1 92 ? -0.221 5.970 3.324 1.00 97.25 92 SER A C 1
ATOM 726 O O . SER A 1 92 ? -0.800 5.062 3.914 1.00 97.25 92 SER A O 1
ATOM 728 N N . SER A 1 93 ? -0.640 6.386 2.125 1.00 97.12 93 SER A N 1
ATOM 729 C CA . SER A 1 93 ? -1.815 5.842 1.447 1.00 97.12 93 SER A CA 1
ATOM 730 C C . SER A 1 93 ? -1.615 4.403 0.980 1.00 97.12 93 SER A C 1
ATOM 732 O O . SER A 1 93 ? -0.726 4.110 0.180 1.00 97.12 93 SER A O 1
ATOM 734 N N . THR A 1 94 ? -2.528 3.530 1.405 1.00 98.19 94 THR A N 1
ATOM 735 C CA . THR A 1 94 ? -2.651 2.157 0.905 1.00 98.19 94 THR A CA 1
ATOM 736 C C . THR A 1 94 ? -2.843 2.142 -0.605 1.00 98.19 94 THR A C 1
ATOM 738 O O . THR A 1 94 ? -2.111 1.454 -1.306 1.00 98.19 94 THR A O 1
ATOM 741 N N . GLY A 1 95 ? -3.766 2.963 -1.119 1.00 97.44 95 GLY A N 1
ATOM 742 C CA . GLY A 1 95 ? -4.047 3.039 -2.552 1.00 97.44 95 GLY A CA 1
ATOM 743 C C . GLY A 1 95 ? -2.803 3.384 -3.366 1.00 97.44 95 GLY A C 1
ATOM 744 O O . GLY A 1 95 ? -2.528 2.722 -4.352 1.00 97.44 95 GLY A O 1
ATOM 745 N N . ARG A 1 96 ? -1.978 4.336 -2.909 1.00 97.94 96 ARG A N 1
ATOM 746 C CA . ARG A 1 96 ? -0.736 4.701 -3.614 1.00 97.94 96 ARG A CA 1
ATOM 747 C C . ARG A 1 96 ? 0.300 3.574 -3.628 1.00 97.94 96 ARG A C 1
ATOM 749 O O . ARG A 1 96 ? 0.981 3.398 -4.633 1.00 97.94 96 ARG A O 1
ATOM 756 N N . VAL A 1 97 ? 0.410 2.798 -2.547 1.00 98.62 97 VAL A N 1
ATOM 757 C CA . VAL A 1 97 ? 1.273 1.603 -2.519 1.00 98.62 97 VAL A CA 1
ATOM 758 C C . VAL A 1 97 ? 0.769 0.553 -3.513 1.00 98.62 97 VAL A C 1
ATOM 760 O O . VAL A 1 97 ? 1.563 0.021 -4.284 1.00 98.62 97 VAL A O 1
ATOM 763 N N . LEU A 1 98 ? -0.541 0.294 -3.544 1.00 98.69 98 LEU A N 1
ATOM 764 C CA . LEU A 1 98 ? -1.139 -0.653 -4.490 1.00 98.69 98 LEU A CA 1
ATOM 765 C C . LEU A 1 98 ? -1.005 -0.177 -5.941 1.00 98.69 98 LEU A C 1
ATOM 767 O O . LEU A 1 98 ? -0.653 -0.970 -6.809 1.00 98.69 98 LEU A O 1
ATOM 771 N N . ASP A 1 99 ? -1.180 1.118 -6.204 1.00 98.44 99 ASP A N 1
ATOM 772 C CA . ASP A 1 99 ? -1.008 1.682 -7.542 1.00 98.44 99 ASP A CA 1
ATOM 773 C C . ASP A 1 99 ? 0.430 1.485 -8.049 1.00 98.44 99 ASP A C 1
ATOM 775 O O . ASP A 1 99 ? 0.644 1.091 -9.197 1.00 98.44 99 ASP A O 1
ATOM 779 N N . ALA A 1 100 ? 1.428 1.710 -7.185 1.00 98.56 100 ALA A N 1
ATOM 780 C CA . ALA A 1 100 ? 2.833 1.485 -7.514 1.00 98.56 100 ALA A CA 1
ATOM 781 C C . ALA A 1 100 ? 3.118 0.019 -7.876 1.00 98.56 100 ALA A C 1
ATOM 783 O O . ALA A 1 100 ? 3.864 -0.251 -8.818 1.00 98.56 100 ALA A O 1
ATOM 784 N N . VAL A 1 101 ? 2.508 -0.925 -7.156 1.00 98.81 101 VAL A N 1
ATOM 785 C CA . VAL A 1 101 ? 2.652 -2.361 -7.430 1.00 98.81 101 VAL A CA 1
ATOM 786 C C . VAL A 1 101 ? 1.916 -2.765 -8.705 1.00 98.81 101 VAL A C 1
ATOM 788 O O . VAL A 1 101 ? 2.467 -3.523 -9.498 1.00 98.81 101 VAL A O 1
ATOM 791 N N . SER A 1 102 ? 0.737 -2.201 -8.971 1.00 98.69 102 SER A N 1
ATOM 792 C CA . SER A 1 102 ? 0.021 -2.392 -10.238 1.00 98.69 102 SER A CA 1
ATOM 793 C C . SER A 1 102 ? 0.875 -1.989 -11.442 1.00 98.69 102 SER A C 1
ATOM 795 O O . SER A 1 102 ? 0.985 -2.743 -12.415 1.00 98.69 102 SER A O 1
ATOM 797 N N . ALA A 1 103 ? 1.570 -0.848 -11.343 1.00 98.38 103 ALA A N 1
ATOM 798 C CA . ALA A 1 103 ? 2.530 -0.429 -12.357 1.00 98.38 103 ALA A CA 1
ATOM 799 C C . ALA A 1 103 ? 3.726 -1.381 -12.434 1.00 98.38 103 ALA A C 1
ATOM 801 O O . ALA A 1 103 ? 4.050 -1.824 -13.529 1.00 98.38 103 ALA A O 1
ATOM 802 N N . MET A 1 104 ? 4.342 -1.745 -11.303 1.00 98.62 104 MET A N 1
ATOM 803 C CA . MET A 1 104 ? 5.493 -2.661 -11.251 1.00 98.62 104 MET A CA 1
ATOM 804 C C . MET A 1 104 ? 5.219 -4.003 -11.943 1.00 98.62 104 MET A C 1
ATOM 806 O O . MET A 1 104 ? 6.067 -4.512 -12.676 1.00 98.62 104 MET A O 1
ATOM 810 N N . LEU A 1 105 ? 4.030 -4.569 -11.728 1.00 98.44 105 LEU A N 1
ATOM 811 C CA . LEU A 1 105 ? 3.609 -5.838 -12.326 1.00 98.44 105 LEU A CA 1
ATOM 812 C C . LEU A 1 105 ? 3.174 -5.684 -13.794 1.00 98.44 105 LEU A C 1
ATOM 814 O O . LEU A 1 105 ? 3.064 -6.677 -14.518 1.00 98.44 105 LEU A O 1
ATOM 818 N N . GLY A 1 106 ? 3.012 -4.445 -14.264 1.00 97.56 106 GLY A N 1
ATOM 819 C CA . GLY A 1 106 ? 2.627 -4.108 -15.630 1.00 97.56 106 GLY A CA 1
ATOM 820 C C . GLY A 1 106 ? 1.129 -4.231 -15.901 1.00 97.56 106 GLY A C 1
ATOM 821 O O . GLY A 1 106 ? 0.750 -4.331 -17.065 1.00 97.56 106 GLY A O 1
ATOM 822 N N . PHE A 1 107 ? 0.291 -4.241 -14.859 1.00 98.00 107 PHE A N 1
ATOM 823 C CA . PHE A 1 107 ? -1.163 -4.343 -14.993 1.00 98.00 107 PHE A CA 1
ATOM 824 C C . PHE A 1 107 ? -1.806 -2.988 -15.295 1.00 98.00 107 PHE A C 1
ATOM 826 O O . PHE A 1 107 ? -2.656 -2.899 -16.175 1.00 98.00 107 PHE A O 1
ATOM 833 N N . CYS A 1 108 ? -1.370 -1.921 -14.618 1.00 97.75 108 CYS A N 1
ATOM 834 C CA . CYS A 1 108 ? -1.859 -0.566 -14.866 1.00 97.75 108 CYS A CA 1
ATOM 835 C C . CYS A 1 108 ? -0.755 0.472 -14.628 1.00 97.75 108 CYS A C 1
ATOM 837 O O . CYS A 1 108 ? -0.251 0.618 -13.516 1.00 97.75 108 CYS A O 1
ATOM 839 N N . THR A 1 109 ? -0.369 1.208 -15.674 1.00 96.06 109 THR A N 1
ATOM 840 C CA . THR A 1 109 ? 0.688 2.239 -15.613 1.00 96.06 109 THR A CA 1
ATOM 841 C C . THR A 1 109 ? 0.162 3.669 -15.744 1.00 96.06 109 THR A C 1
ATOM 843 O O . THR A 1 109 ? 0.942 4.615 -15.626 1.00 96.06 109 THR A O 1
ATOM 846 N N . HIS A 1 110 ? -1.145 3.837 -15.955 1.00 95.62 110 HIS A N 1
ATOM 847 C CA . HIS A 1 110 ? -1.817 5.126 -16.086 1.00 95.62 110 HIS A CA 1
ATOM 848 C C . HIS A 1 110 ? -3.228 5.053 -15.501 1.00 95.62 110 HIS A C 1
ATOM 850 O O . HIS A 1 110 ? -3.965 4.115 -15.785 1.00 95.62 110 HIS A O 1
ATOM 856 N N . ARG A 1 111 ? -3.611 6.069 -14.730 1.00 95.69 111 ARG A N 1
ATOM 857 C CA . ARG A 1 111 ? -4.922 6.181 -14.089 1.00 95.69 111 ARG A CA 1
ATOM 858 C C . ARG A 1 111 ? -5.857 7.074 -14.910 1.00 95.69 111 ARG A C 1
ATOM 860 O O . ARG A 1 111 ? -5.664 8.282 -14.986 1.00 95.69 111 ARG A O 1
ATOM 867 N N . SER A 1 112 ? -6.903 6.484 -15.465 1.00 94.81 112 SER A N 1
ATOM 868 C CA . SER A 1 112 ? -8.027 7.116 -16.162 1.00 94.81 112 SER A CA 1
ATOM 869 C C . SER A 1 112 ? -9.250 7.377 -15.271 1.00 94.81 112 SER A C 1
ATOM 871 O O . SER A 1 112 ? -10.024 8.287 -15.565 1.00 94.81 112 SER A O 1
ATOM 873 N N . TYR A 1 113 ? -9.412 6.648 -14.161 1.00 93.44 113 TYR A N 1
ATOM 874 C CA . TYR A 1 113 ? -10.468 6.902 -13.171 1.00 93.44 113 TYR A CA 1
ATOM 875 C C . TYR A 1 113 ? -10.016 6.665 -11.728 1.00 93.44 113 TYR A C 1
ATOM 877 O O . TYR A 1 113 ? -8.915 6.189 -11.434 1.00 93.44 113 TYR A O 1
ATOM 885 N N . GLU A 1 114 ? -10.869 7.046 -10.778 1.00 90.31 114 GLU A N 1
ATOM 886 C CA . GLU A 1 114 ? -10.535 6.940 -9.370 1.00 90.31 114 GLU A CA 1
ATOM 887 C C . GLU A 1 114 ? -10.366 5.487 -8.903 1.00 90.31 114 GLU A C 1
ATOM 889 O O . GLU A 1 114 ? -11.291 4.688 -8.945 1.00 90.31 114 GLU A O 1
ATOM 894 N N . GLY A 1 115 ? -9.158 5.169 -8.425 1.00 92.44 115 GLY A N 1
ATOM 895 C CA . GLY A 1 115 ? -8.830 3.861 -7.853 1.00 92.44 115 GLY A CA 1
ATOM 896 C C . GLY A 1 115 ? -8.446 2.800 -8.884 1.00 92.44 115 GLY A C 1
ATOM 897 O O . GLY A 1 115 ? -8.131 1.685 -8.483 1.00 92.44 115 GLY A O 1
ATOM 898 N N . GLU A 1 116 ? -8.418 3.145 -10.177 1.00 97.44 116 GLU A N 1
ATOM 899 C CA . GLU A 1 116 ? -8.160 2.197 -11.266 1.00 97.44 116 GLU A CA 1
ATOM 900 C C . GLU A 1 116 ? -6.960 1.273 -11.036 1.00 97.44 116 GLU A C 1
ATOM 902 O O . GLU A 1 116 ? -7.159 0.064 -11.119 1.00 97.44 116 GLU A O 1
ATOM 907 N N . PRO A 1 117 ? -5.741 1.749 -10.709 1.00 98.19 117 PRO A N 1
ATOM 908 C CA . PRO A 1 117 ? -4.599 0.845 -10.667 1.00 98.19 117 PRO A CA 1
ATOM 909 C C . PRO A 1 117 ? -4.718 -0.189 -9.541 1.00 98.19 117 PRO A C 1
ATOM 911 O O . PRO A 1 117 ? -4.364 -1.348 -9.751 1.00 98.19 117 PRO A O 1
ATOM 914 N N . ALA A 1 118 ? -5.258 0.194 -8.380 1.00 97.81 118 ALA A N 1
ATOM 915 C CA . ALA A 1 118 ? -5.547 -0.724 -7.280 1.00 97.81 118 ALA A CA 1
ATOM 916 C C . ALA A 1 118 ? -6.653 -1.743 -7.623 1.00 97.81 118 ALA A C 1
ATOM 918 O O . ALA A 1 118 ? -6.501 -2.916 -7.297 1.00 97.81 118 ALA A O 1
ATOM 919 N N . ILE A 1 119 ? -7.721 -1.325 -8.315 1.00 98.19 119 ILE A N 1
ATOM 920 C CA . ILE A 1 119 ? -8.791 -2.229 -8.781 1.00 98.19 119 ILE A CA 1
ATOM 921 C C . ILE A 1 119 ? -8.232 -3.231 -9.797 1.00 98.19 119 ILE A C 1
ATOM 923 O O . ILE A 1 119 ? -8.372 -4.437 -9.635 1.00 98.19 119 ILE A O 1
ATOM 927 N N . VAL A 1 120 ? -7.507 -2.736 -10.802 1.00 98.56 120 VAL A N 1
ATOM 928 C CA . VAL A 1 120 ? -6.885 -3.570 -11.837 1.00 98.56 120 VAL A CA 1
ATOM 929 C C . VAL A 1 120 ? -5.860 -4.535 -11.232 1.00 98.56 120 VAL A C 1
ATOM 931 O O . VAL A 1 120 ? -5.738 -5.668 -11.698 1.00 98.56 120 VAL A O 1
ATOM 934 N N . LEU A 1 121 ? -5.133 -4.123 -10.187 1.00 98.81 121 LEU A N 1
ATOM 935 C CA . LEU A 1 121 ? -4.237 -5.010 -9.445 1.00 98.81 121 LEU A CA 1
ATOM 936 C C . LEU A 1 121 ? -5.008 -6.167 -8.805 1.00 98.81 121 LEU A C 1
ATOM 938 O O . LEU A 1 121 ? -4.577 -7.312 -8.930 1.00 98.81 121 LEU A O 1
ATOM 942 N N . GLU A 1 122 ? -6.116 -5.880 -8.123 1.00 98.69 122 GLU A N 1
ATOM 943 C CA . GLU A 1 122 ? -6.957 -6.897 -7.489 1.00 98.69 122 GLU A CA 1
ATOM 944 C C . GLU A 1 122 ? -7.510 -7.886 -8.521 1.00 98.69 122 GLU A C 1
ATOM 946 O O . GLU A 1 122 ? -7.292 -9.088 -8.377 1.00 98.69 122 GLU A O 1
ATOM 951 N N . ASP A 1 123 ? -8.108 -7.382 -9.603 1.00 98.50 123 ASP A N 1
ATOM 952 C CA . ASP A 1 123 ? -8.725 -8.189 -10.666 1.00 98.50 123 ASP A CA 1
ATOM 953 C C . ASP A 1 123 ? -7.733 -9.130 -11.363 1.00 98.50 123 ASP A C 1
ATOM 955 O O . ASP A 1 123 ? -8.094 -10.221 -11.806 1.00 98.50 123 ASP A O 1
ATOM 959 N N . ASN A 1 124 ? -6.466 -8.720 -11.467 1.00 98.62 124 ASN A N 1
ATOM 960 C CA . ASN A 1 124 ? -5.413 -9.529 -12.082 1.00 98.62 124 ASN A CA 1
ATOM 961 C C . ASN A 1 124 ? -4.672 -10.421 -11.079 1.00 98.62 124 ASN A C 1
ATOM 963 O O . ASN A 1 124 ? -3.839 -11.228 -11.492 1.00 98.62 124 ASN A O 1
ATOM 967 N N . SER A 1 125 ? -4.931 -10.297 -9.779 1.00 98.69 125 SER A N 1
ATOM 968 C CA . SER A 1 125 ? -4.220 -11.066 -8.758 1.00 98.69 125 SER A CA 1
ATOM 969 C C . SER A 1 125 ? -4.821 -12.456 -8.557 1.00 98.69 125 SER A C 1
ATOM 971 O O . SER A 1 125 ? -6.028 -12.664 -8.660 1.00 98.69 125 SER A O 1
ATOM 973 N N . LYS A 1 126 ? -3.957 -13.424 -8.243 1.00 98.06 126 LYS A N 1
ATOM 974 C CA . LYS A 1 126 ? -4.306 -14.836 -8.057 1.00 98.06 126 LYS A CA 1
ATOM 975 C C . LYS A 1 126 ? -3.872 -15.291 -6.657 1.00 98.06 126 LYS A C 1
ATOM 977 O O . LYS A 1 126 ? -2.683 -15.184 -6.361 1.00 98.06 126 LYS A O 1
ATOM 982 N N . PRO A 1 127 ? -4.780 -15.823 -5.818 1.00 98.00 127 PRO A N 1
ATOM 983 C CA . PRO A 1 127 ? -4.420 -16.366 -4.512 1.00 98.00 127 PRO A CA 1
ATOM 984 C C . PRO A 1 127 ? -3.364 -17.470 -4.585 1.00 98.00 127 PRO A C 1
ATOM 986 O O . PRO A 1 127 ? -3.347 -18.276 -5.519 1.00 98.00 127 PRO A O 1
ATOM 989 N N . THR A 1 128 ? -2.510 -17.516 -3.567 1.00 97.75 128 THR A N 1
ATOM 990 C CA . THR A 1 128 ? -1.460 -18.524 -3.383 1.00 97.75 128 THR A CA 1
ATOM 991 C C . THR A 1 128 ? -1.185 -18.729 -1.890 1.00 97.75 128 THR A C 1
ATOM 993 O O . THR A 1 128 ? -1.550 -17.891 -1.060 1.00 97.75 128 THR A O 1
ATOM 996 N N . GLU A 1 129 ? -0.565 -19.850 -1.526 1.00 95.81 129 GLU A N 1
ATOM 997 C CA . GLU A 1 129 ? -0.202 -20.126 -0.130 1.00 95.81 129 GLU A CA 1
ATOM 998 C C . GLU A 1 129 ? 1.038 -19.352 0.325 1.00 95.81 129 GLU A C 1
ATOM 1000 O O . GLU A 1 129 ? 1.180 -19.051 1.511 1.00 95.81 129 GLU A O 1
ATOM 1005 N N . GLU A 1 130 ? 1.925 -18.993 -0.603 1.00 96.00 130 GLU A N 1
ATOM 1006 C CA . GLU A 1 130 ? 3.091 -18.172 -0.295 1.00 96.00 130 GLU A CA 1
ATOM 1007 C C . GLU A 1 130 ? 2.677 -16.743 0.083 1.00 96.00 130 GLU A C 1
ATOM 1009 O O . GLU A 1 130 ? 1.765 -16.161 -0.504 1.00 96.00 130 GLU A O 1
ATOM 1014 N N . LYS A 1 131 ? 3.348 -16.158 1.084 1.00 96.62 131 LYS A N 1
ATOM 1015 C CA . LYS A 1 131 ? 3.019 -14.830 1.623 1.00 96.62 131 LYS A CA 1
ATOM 1016 C C . LYS A 1 131 ? 4.275 -13.998 1.837 1.00 96.62 131 LYS A C 1
ATOM 1018 O O . LYS A 1 131 ? 5.243 -14.467 2.438 1.00 96.62 131 LYS A O 1
ATOM 1023 N N . ILE A 1 132 ? 4.201 -12.719 1.474 1.00 98.12 132 ILE A N 1
ATOM 1024 C CA . ILE A 1 132 ? 5.173 -11.713 1.914 1.00 98.12 132 ILE A CA 1
ATOM 1025 C C . ILE A 1 132 ? 4.936 -11.429 3.400 1.00 98.12 132 ILE A C 1
ATOM 1027 O O . ILE A 1 132 ? 3.811 -11.157 3.827 1.00 98.12 132 ILE A O 1
ATOM 1031 N N . ARG A 1 133 ? 6.001 -11.479 4.207 1.00 94.69 133 ARG A N 1
ATOM 1032 C CA . ARG A 1 133 ? 5.922 -11.152 5.636 1.00 94.69 133 ARG A CA 1
ATOM 1033 C C . ARG A 1 133 ? 6.265 -9.675 5.839 1.00 94.69 133 ARG A C 1
ATOM 1035 O O . ARG A 1 133 ? 7.422 -9.302 5.639 1.00 94.69 133 ARG A O 1
ATOM 1042 N N . PRO A 1 134 ? 5.306 -8.831 6.259 1.00 96.62 134 PRO A N 1
ATOM 1043 C CA . PRO A 1 134 ? 5.575 -7.416 6.460 1.00 96.62 134 PRO A CA 1
ATOM 1044 C C . PRO A 1 134 ? 6.437 -7.193 7.708 1.00 96.62 134 PRO A C 1
ATOM 1046 O O . PRO A 1 134 ? 6.165 -7.756 8.775 1.00 96.62 134 PRO A O 1
ATOM 1049 N N . ARG A 1 135 ? 7.444 -6.320 7.603 1.00 97.75 135 ARG A N 1
ATOM 1050 C CA . ARG A 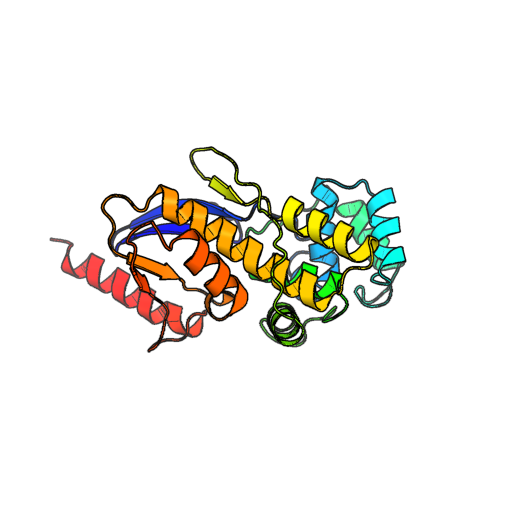1 135 ? 8.150 -5.787 8.776 1.00 97.75 135 ARG A CA 1
ATOM 1051 C C . ARG A 1 135 ? 7.327 -4.678 9.422 1.00 97.75 135 ARG A C 1
ATOM 1053 O O . ARG A 1 135 ? 6.793 -3.813 8.733 1.00 97.75 135 ARG A O 1
ATOM 1060 N N . ILE A 1 136 ? 7.243 -4.707 10.750 1.00 97.75 136 ILE A N 1
ATOM 1061 C CA . ILE A 1 136 ? 6.524 -3.712 11.549 1.00 97.75 136 ILE A CA 1
ATOM 1062 C C . ILE A 1 136 ? 7.495 -3.142 12.577 1.00 97.75 136 ILE A C 1
ATOM 1064 O O . ILE A 1 136 ? 8.156 -3.900 13.289 1.00 97.75 136 ILE A O 1
ATOM 1068 N N . THR A 1 137 ? 7.605 -1.819 12.647 1.00 94.62 137 THR A N 1
ATOM 1069 C CA . THR A 1 137 ? 8.427 -1.161 13.665 1.00 94.62 137 THR A CA 1
ATOM 1070 C C . THR A 1 137 ? 7.719 -1.134 15.019 1.00 94.62 137 THR A C 1
ATOM 1072 O O . THR A 1 137 ? 6.490 -1.064 15.118 1.00 94.62 137 THR A O 1
ATOM 1075 N N . ASN A 1 138 ? 8.521 -1.148 16.081 1.00 86.94 138 ASN A N 1
ATOM 1076 C CA . ASN A 1 138 ? 8.049 -0.906 17.437 1.00 86.94 138 ASN A CA 1
ATOM 1077 C C . ASN A 1 138 ? 8.285 0.567 17.785 1.00 86.94 138 ASN A C 1
ATOM 1079 O O . ASN A 1 138 ? 9.387 1.078 17.592 1.00 86.94 138 ASN A O 1
ATOM 1083 N N . GLY A 1 139 ? 7.255 1.242 18.287 1.00 89.62 139 GLY A N 1
ATOM 1084 C CA . GLY A 1 139 ? 7.301 2.646 18.687 1.00 89.62 139 GLY A CA 1
ATOM 1085 C C . GLY A 1 139 ? 5.923 3.131 19.130 1.00 89.62 139 GLY A C 1
ATOM 1086 O O . GLY A 1 139 ? 4.976 2.348 19.155 1.00 89.62 139 GLY A O 1
ATOM 1087 N N . ASP A 1 140 ? 5.802 4.422 19.446 1.00 89.88 140 ASP A N 1
ATOM 1088 C CA . ASP A 1 140 ? 4.514 5.031 19.825 1.00 89.88 140 ASP A CA 1
ATOM 1089 C C . ASP A 1 140 ? 3.473 4.965 18.698 1.00 89.88 140 ASP A C 1
ATOM 1091 O O . ASP A 1 140 ? 2.269 4.881 18.948 1.00 89.88 140 ASP A O 1
ATOM 1095 N N . ILE A 1 141 ? 3.957 5.007 17.454 1.00 95.44 141 ILE A N 1
ATOM 1096 C CA . ILE A 1 141 ? 3.201 4.732 16.237 1.00 95.44 141 ILE A CA 1
ATOM 1097 C C . ILE A 1 141 ? 3.911 3.573 15.539 1.00 95.44 141 ILE A C 1
ATOM 1099 O O . ILE A 1 141 ? 5.058 3.710 15.109 1.00 95.44 141 ILE A O 1
ATOM 1103 N N . HIS A 1 142 ? 3.234 2.436 15.426 1.00 98.06 142 HIS A N 1
ATOM 1104 C CA . HIS A 1 142 ? 3.749 1.272 14.712 1.00 98.06 142 HIS A CA 1
ATOM 1105 C C . HIS A 1 142 ? 3.708 1.504 13.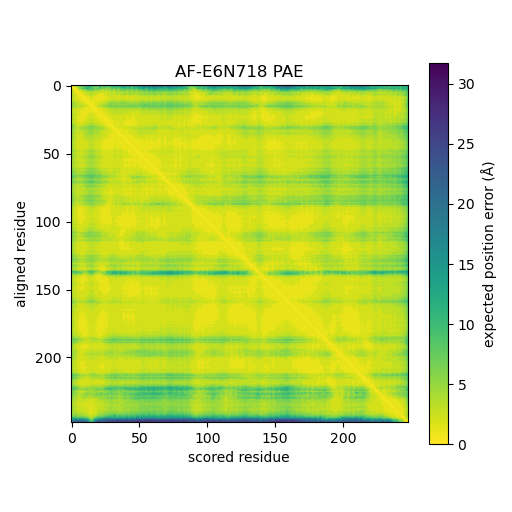202 1.00 98.06 142 HIS A C 1
ATOM 1107 O O . HIS A 1 142 ? 2.705 1.983 12.673 1.00 98.06 142 HIS A O 1
ATOM 1113 N N . VAL A 1 143 ? 4.767 1.137 12.484 1.00 98.31 143 VAL A N 1
ATOM 1114 C CA . VAL A 1 143 ? 4.848 1.377 11.038 1.00 98.31 143 VAL A CA 1
ATOM 1115 C C . VAL A 1 143 ? 5.023 0.065 10.294 1.00 98.31 143 VAL A C 1
ATOM 1117 O O . VAL A 1 143 ? 6.007 -0.636 10.515 1.00 98.31 143 VAL A O 1
ATOM 1120 N N . VAL A 1 144 ? 4.102 -0.246 9.381 1.00 98.62 144 VAL A N 1
ATOM 1121 C CA . VAL A 1 144 ? 4.286 -1.312 8.388 1.00 98.62 144 VAL A CA 1
ATOM 1122 C C . VAL A 1 144 ? 5.237 -0.796 7.310 1.00 98.62 144 VAL A C 1
ATOM 1124 O O . VAL A 1 144 ? 4.941 0.198 6.639 1.00 98.62 144 VAL A O 1
ATOM 1127 N N . ASP A 1 145 ? 6.377 -1.458 7.128 1.00 98.44 145 ASP A N 1
ATOM 1128 C CA . ASP A 1 145 ? 7.379 -1.076 6.132 1.00 98.44 145 ASP A CA 1
ATOM 1129 C C . ASP A 1 145 ? 6.918 -1.466 4.720 1.00 98.44 145 ASP A C 1
ATOM 1131 O O . ASP A 1 145 ? 7.283 -2.507 4.176 1.00 98.44 145 ASP A O 1
ATOM 1135 N N . SER A 1 146 ? 6.087 -0.617 4.115 1.00 98.12 146 SER A N 1
ATOM 1136 C CA . SER A 1 146 ? 5.590 -0.822 2.752 1.00 98.12 146 SER A CA 1
ATOM 1137 C C . SER A 1 146 ? 6.692 -0.741 1.693 1.00 98.12 146 SER A C 1
ATOM 1139 O O . SER A 1 146 ? 6.524 -1.317 0.624 1.00 98.12 146 SER A O 1
ATOM 1141 N N . THR A 1 147 ? 7.838 -0.107 1.983 1.00 98.50 147 THR A N 1
ATOM 1142 C CA . THR A 1 147 ? 9.008 -0.172 1.092 1.00 98.50 147 THR A CA 1
ATOM 1143 C C . THR A 1 147 ? 9.534 -1.602 1.020 1.00 98.50 147 THR A C 1
ATOM 1145 O O . THR A 1 147 ? 9.801 -2.101 -0.068 1.00 98.50 147 THR A O 1
ATOM 1148 N N . ASP A 1 148 ? 9.649 -2.275 2.165 1.00 98.56 148 ASP A N 1
ATOM 1149 C CA . ASP A 1 148 ? 10.127 -3.656 2.221 1.00 98.56 148 ASP A CA 1
ATOM 1150 C C . ASP A 1 148 ? 9.184 -4.642 1.525 1.00 98.56 148 ASP A C 1
ATOM 1152 O O . ASP A 1 148 ? 9.648 -5.508 0.792 1.00 98.56 148 ASP A O 1
ATOM 1156 N N . ILE A 1 149 ? 7.866 -4.472 1.680 1.00 98.81 149 ILE A N 1
ATOM 1157 C CA . ILE A 1 149 ? 6.872 -5.290 0.963 1.00 98.81 149 ILE A CA 1
ATOM 1158 C C . ILE A 1 149 ? 7.086 -5.188 -0.554 1.00 98.81 149 ILE A C 1
ATOM 1160 O O . ILE A 1 149 ? 7.099 -6.202 -1.250 1.00 98.81 149 ILE A O 1
ATOM 1164 N N . VAL A 1 150 ? 7.279 -3.969 -1.071 1.00 98.81 150 VAL A N 1
ATOM 1165 C CA . VAL A 1 150 ? 7.487 -3.735 -2.508 1.00 98.81 150 VAL A CA 1
ATOM 1166 C C . VAL A 1 150 ? 8.836 -4.286 -2.984 1.00 98.81 150 VAL A C 1
ATOM 1168 O O . VAL A 1 150 ? 8.907 -4.824 -4.085 1.00 98.81 150 VAL A O 1
ATOM 1171 N N . LEU A 1 151 ? 9.891 -4.218 -2.166 1.00 98.62 151 LEU A N 1
ATOM 1172 C CA . LEU A 1 151 ? 11.193 -4.812 -2.497 1.00 98.62 151 LEU A CA 1
ATOM 1173 C C . LEU A 1 151 ? 11.135 -6.341 -2.562 1.00 98.62 151 LEU A C 1
ATOM 1175 O O . LEU A 1 151 ? 11.606 -6.913 -3.541 1.00 98.62 151 LEU A O 1
ATOM 1179 N N . GLN A 1 152 ? 10.500 -6.996 -1.585 1.00 98.69 152 GLN A N 1
ATOM 1180 C CA . GLN A 1 152 ? 10.285 -8.448 -1.620 1.00 98.69 152 GLN A CA 1
ATOM 1181 C C . GLN A 1 152 ? 9.491 -8.853 -2.873 1.00 98.69 152 GLN A C 1
ATOM 1183 O O . GLN A 1 152 ? 9.850 -9.803 -3.565 1.00 98.69 152 GLN A O 1
ATOM 1188 N N . ALA A 1 153 ? 8.448 -8.093 -3.220 1.00 98.75 153 ALA A N 1
ATOM 1189 C CA . ALA A 1 153 ? 7.671 -8.320 -4.435 1.00 98.75 153 ALA A CA 1
ATOM 1190 C C . ALA A 1 153 ? 8.510 -8.157 -5.718 1.00 98.75 153 ALA A C 1
ATOM 1192 O O . ALA A 1 153 ? 8.393 -8.967 -6.638 1.00 98.75 153 ALA A O 1
ATOM 1193 N N . LEU A 1 154 ? 9.384 -7.148 -5.779 1.00 98.62 154 LEU A N 1
ATOM 1194 C CA . LEU A 1 154 ? 10.308 -6.947 -6.897 1.00 98.62 154 LEU A CA 1
ATOM 1195 C C . LEU A 1 154 ? 11.288 -8.120 -7.048 1.00 98.62 154 LEU A C 1
ATOM 1197 O O . LEU A 1 154 ? 11.527 -8.581 -8.165 1.00 98.62 154 LEU A O 1
ATOM 1201 N N . GLU A 1 155 ? 11.844 -8.617 -5.944 1.00 98.38 155 GLU A N 1
ATOM 1202 C CA . GLU A 1 155 ? 12.740 -9.777 -5.948 1.00 98.38 155 GLU A CA 1
ATOM 1203 C C . GLU A 1 155 ? 12.029 -11.045 -6.430 1.00 98.38 155 GLU A C 1
ATOM 1205 O O . GLU A 1 155 ? 12.566 -11.758 -7.277 1.00 98.38 155 GLU A O 1
ATOM 1210 N N . LEU A 1 156 ? 10.796 -11.294 -5.977 1.00 98.50 156 LEU A N 1
ATOM 1211 C CA . LEU A 1 156 ? 9.982 -12.417 -6.454 1.00 98.50 156 LEU A CA 1
ATOM 1212 C C . LEU A 1 156 ? 9.760 -12.353 -7.971 1.00 98.50 156 LEU A C 1
ATOM 1214 O O . LEU A 1 156 ? 9.951 -13.350 -8.666 1.00 98.50 156 LEU A O 1
ATOM 1218 N N . VAL A 1 157 ? 9.427 -11.172 -8.504 1.00 97.94 157 VAL A N 1
ATOM 1219 C CA . VAL A 1 157 ? 9.264 -10.972 -9.955 1.00 97.94 157 VAL A CA 1
ATOM 1220 C C . VAL A 1 157 ? 10.573 -11.234 -10.703 1.00 97.94 157 VAL A C 1
ATOM 1222 O O . VAL A 1 157 ? 10.559 -11.903 -11.735 1.00 97.94 157 VAL A O 1
ATOM 1225 N N . ARG A 1 158 ? 11.710 -10.748 -10.190 1.00 97.38 158 ARG A N 1
ATOM 1226 C CA . ARG A 1 158 ? 13.037 -10.992 -10.785 1.00 97.38 158 ARG A CA 1
ATOM 1227 C C . ARG A 1 158 ? 13.428 -12.468 -10.774 1.00 97.38 158 ARG A C 1
ATOM 1229 O O . ARG A 1 158 ? 14.072 -12.928 -11.711 1.00 97.38 158 ARG A O 1
ATOM 1236 N N . ASN A 1 159 ? 12.987 -13.208 -9.762 1.00 97.38 159 ASN A N 1
ATOM 1237 C CA . ASN A 1 159 ? 13.201 -14.649 -9.638 1.00 97.38 159 ASN A CA 1
ATOM 1238 C C . ASN A 1 159 ? 12.192 -15.488 -10.446 1.00 97.38 159 ASN A C 1
ATOM 1240 O O . ASN A 1 159 ? 12.225 -16.714 -10.377 1.00 97.38 159 ASN A O 1
ATOM 1244 N N . GLY A 1 160 ? 11.315 -14.850 -11.229 1.00 97.06 160 GLY A N 1
ATOM 1245 C CA . GLY A 1 160 ? 10.401 -15.530 -12.145 1.00 97.06 160 GLY A CA 1
ATOM 1246 C C . GLY A 1 160 ? 9.080 -15.992 -11.527 1.00 97.06 160 GLY A C 1
ATOM 1247 O O . GLY A 1 160 ? 8.395 -16.806 -12.143 1.00 97.06 160 GLY A O 1
ATOM 1248 N N . ALA A 1 161 ? 8.699 -15.488 -10.348 1.00 98.06 161 ALA A N 1
ATOM 1249 C CA . ALA A 1 161 ? 7.388 -15.770 -9.762 1.00 98.06 161 ALA A CA 1
ATOM 1250 C C . ALA A 1 161 ? 6.236 -15.259 -10.655 1.00 98.06 161 ALA A C 1
ATOM 1252 O O . ALA A 1 161 ? 6.378 -14.259 -11.371 1.00 98.06 161 ALA A O 1
ATOM 1253 N N . ASP A 1 162 ? 5.068 -15.914 -10.591 1.00 98.38 162 ASP A N 1
ATOM 1254 C CA . ASP A 1 162 ? 3.868 -15.442 -11.295 1.00 98.38 162 ASP A CA 1
ATOM 1255 C C . ASP A 1 162 ? 3.462 -14.070 -10.736 1.00 98.38 162 ASP A C 1
ATOM 1257 O O . ASP A 1 162 ? 3.158 -13.909 -9.553 1.00 98.38 162 ASP A O 1
ATOM 1261 N N . ARG A 1 163 ? 3.429 -13.060 -11.609 1.00 98.50 163 ARG A N 1
ATOM 1262 C CA . ARG A 1 163 ? 3.086 -11.678 -11.245 1.00 98.50 163 ARG A CA 1
ATOM 1263 C C . ARG A 1 163 ? 1.718 -11.568 -10.577 1.00 98.50 163 ARG A C 1
ATOM 1265 O O . ARG A 1 163 ? 1.530 -10.705 -9.726 1.00 98.50 163 ARG A O 1
ATOM 1272 N N . ARG A 1 164 ? 0.769 -12.428 -10.945 1.00 98.75 164 ARG A N 1
ATOM 1273 C CA . ARG A 1 164 ? -0.581 -12.450 -10.366 1.00 98.75 164 ARG A CA 1
ATOM 1274 C C . ARG A 1 164 ? -0.551 -12.914 -8.915 1.00 98.75 164 ARG A C 1
ATOM 1276 O O . ARG A 1 164 ? -1.264 -12.366 -8.079 1.00 98.75 164 ARG A O 1
ATOM 1283 N N . GLU A 1 165 ? 0.306 -13.882 -8.609 1.00 98.81 165 GLU A N 1
ATOM 1284 C CA . GLU A 1 165 ? 0.524 -14.360 -7.244 1.00 98.81 165 GLU A CA 1
ATOM 1285 C C . GLU A 1 165 ? 1.255 -13.306 -6.408 1.00 98.81 165 GLU A C 1
ATOM 1287 O O . GLU A 1 165 ? 0.829 -13.000 -5.298 1.00 98.81 165 GLU A O 1
ATOM 1292 N N . VAL A 1 166 ? 2.267 -12.638 -6.971 1.00 98.88 166 VAL A N 1
ATOM 1293 C CA . VAL A 1 166 ? 2.932 -11.503 -6.306 1.00 98.88 166 VAL A CA 1
ATOM 1294 C C . VAL A 1 166 ? 1.945 -10.365 -6.007 1.00 98.88 166 VAL A C 1
ATOM 1296 O O . VAL A 1 166 ? 1.974 -9.794 -4.915 1.00 98.88 166 VAL A O 1
ATOM 1299 N N . GLY A 1 167 ? 1.040 -10.052 -6.940 1.00 98.75 167 GLY A N 1
ATOM 1300 C CA . GLY A 1 167 ? -0.012 -9.052 -6.736 1.00 98.75 167 GLY A CA 1
ATOM 1301 C C . GLY A 1 167 ? -0.904 -9.375 -5.537 1.00 98.75 167 GLY A C 1
ATOM 1302 O O . GLY A 1 167 ? -1.165 -8.501 -4.704 1.00 98.75 167 GLY A O 1
ATOM 1303 N N . TYR A 1 168 ? -1.295 -10.641 -5.391 1.00 98.88 168 TYR A N 1
ATOM 1304 C CA . TYR A 1 168 ? -2.018 -11.130 -4.218 1.00 98.88 168 TYR A CA 1
ATOM 1305 C C . TYR A 1 168 ? -1.187 -10.990 -2.934 1.00 98.88 168 TYR A C 1
ATOM 1307 O O . TYR A 1 168 ? -1.662 -10.413 -1.952 1.00 98.88 168 TYR A O 1
ATOM 1315 N N . MET A 1 169 ? 0.069 -11.451 -2.945 1.00 98.88 169 MET A N 1
ATOM 1316 C CA . MET A 1 169 ? 0.947 -11.431 -1.771 1.00 98.88 169 MET A CA 1
ATOM 1317 C C . MET A 1 169 ? 1.131 -10.027 -1.195 1.00 98.88 169 MET A C 1
ATOM 1319 O O . MET A 1 169 ? 1.134 -9.867 0.025 1.00 98.88 169 MET A O 1
ATOM 1323 N N . VAL A 1 170 ? 1.275 -9.007 -2.048 1.00 98.88 170 VAL A N 1
ATOM 1324 C CA . VAL A 1 170 ? 1.407 -7.609 -1.611 1.00 98.88 170 VAL A CA 1
ATOM 1325 C C . VAL A 1 170 ? 0.134 -7.126 -0.924 1.00 98.88 170 VAL A C 1
ATOM 1327 O O . VAL A 1 170 ? 0.211 -6.580 0.178 1.00 98.88 170 VAL A O 1
ATOM 1330 N N . GLN A 1 171 ? -1.028 -7.301 -1.563 1.00 98.81 171 GLN A N 1
ATOM 1331 C CA . GLN A 1 171 ? -2.311 -6.834 -1.024 1.00 98.81 171 GLN A CA 1
ATOM 1332 C C . GLN A 1 171 ? -2.601 -7.490 0.329 1.00 98.81 171 GLN A C 1
ATOM 1334 O O . GLN A 1 171 ? -2.898 -6.795 1.306 1.00 98.81 171 GLN A O 1
ATOM 1339 N N . TYR A 1 172 ? -2.393 -8.807 0.406 1.00 98.88 172 TYR A N 1
ATOM 1340 C CA . TYR A 1 172 ? -2.470 -9.566 1.646 1.00 98.88 172 TYR A CA 1
ATOM 1341 C C . TYR A 1 172 ? -1.490 -9.034 2.700 1.00 98.88 172 TYR A C 1
ATOM 1343 O O . TYR A 1 172 ? -1.893 -8.765 3.828 1.00 98.88 172 TYR A O 1
A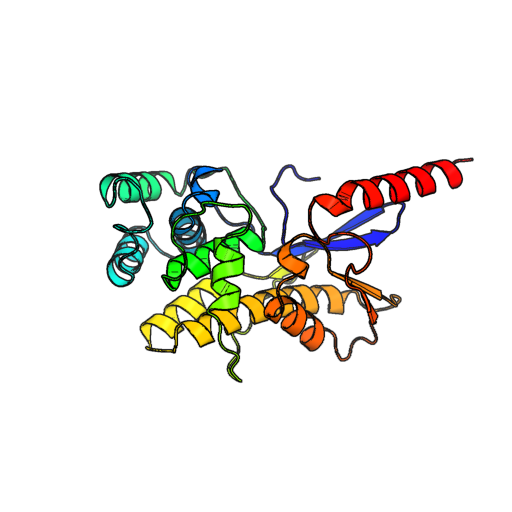TOM 1351 N N . ALA A 1 173 ? -0.211 -8.837 2.361 1.00 98.88 173 ALA A N 1
ATOM 1352 C CA . ALA A 1 173 ? 0.813 -8.408 3.317 1.00 98.88 173 ALA A CA 1
ATOM 1353 C C . ALA A 1 173 ? 0.539 -7.016 3.900 1.00 98.88 173 ALA A C 1
ATOM 1355 O O . ALA A 1 173 ? 0.777 -6.788 5.088 1.00 98.88 173 ALA A O 1
ATOM 1356 N N . VAL A 1 174 ? 0.011 -6.094 3.092 1.00 98.81 174 VAL A N 1
ATOM 1357 C CA . VAL A 1 174 ? -0.415 -4.766 3.553 1.00 98.81 174 VAL A CA 1
ATOM 1358 C C . VAL A 1 174 ? -1.550 -4.891 4.571 1.00 98.81 174 VAL A C 1
ATOM 1360 O O . VAL A 1 174 ? -1.447 -4.340 5.670 1.00 98.81 174 VAL A O 1
ATOM 1363 N N . GLY A 1 175 ? -2.594 -5.658 4.243 1.00 98.56 175 GLY A N 1
ATOM 1364 C CA . GLY A 1 175 ? -3.710 -5.921 5.151 1.00 98.56 175 GLY A CA 1
ATOM 1365 C C . GLY A 1 175 ? -3.268 -6.605 6.440 1.00 98.56 175 GLY A C 1
ATOM 1366 O O . GLY A 1 175 ? -3.558 -6.130 7.536 1.00 98.56 175 GLY A O 1
ATOM 1367 N N . PHE A 1 176 ? -2.474 -7.664 6.319 1.00 98.69 176 PHE A N 1
ATOM 1368 C CA . PHE A 1 176 ? -1.932 -8.418 7.443 1.00 98.69 176 PHE A CA 1
ATOM 1369 C C . PHE A 1 176 ? -1.072 -7.544 8.359 1.00 98.69 176 PHE A C 1
ATOM 1371 O O . PHE A 1 176 ? -1.218 -7.589 9.579 1.00 98.69 176 PHE A O 1
ATOM 1378 N N . GLY A 1 177 ? -0.215 -6.686 7.799 1.00 98.56 177 GLY A N 1
ATOM 1379 C CA . GLY A 1 177 ? 0.602 -5.752 8.574 1.00 98.56 177 GLY A CA 1
ATOM 1380 C C . GLY A 1 177 ? -0.239 -4.781 9.407 1.00 98.56 177 GLY A C 1
ATOM 1381 O O . GLY A 1 177 ? -0.009 -4.636 10.609 1.00 98.56 177 GLY A O 1
ATOM 1382 N N . LEU A 1 178 ? -1.247 -4.155 8.793 1.00 98.62 178 LEU A N 1
ATOM 1383 C CA . LEU A 1 178 ? -2.159 -3.236 9.483 1.00 98.62 178 LEU A CA 1
ATOM 1384 C C . LEU A 1 178 ? -3.025 -3.965 10.522 1.00 98.62 178 LEU A C 1
ATOM 1386 O O . LEU A 1 178 ? -3.197 -3.474 11.639 1.00 98.62 178 LEU A O 1
ATOM 1390 N N . GLY A 1 179 ? -3.511 -5.164 10.193 1.00 98.25 179 GLY A N 1
AT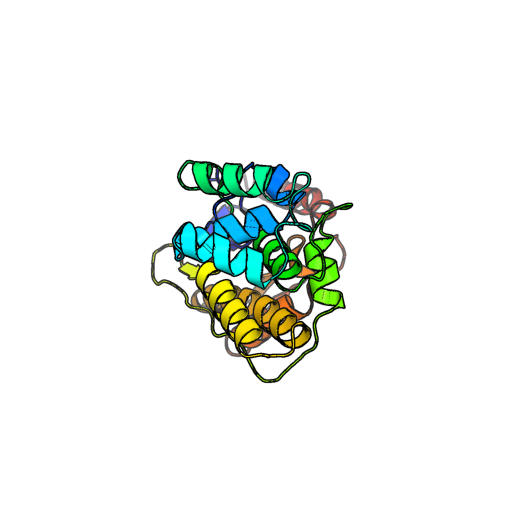OM 1391 C CA . GLY A 1 179 ? -4.252 -6.027 11.110 1.00 98.25 179 GLY A CA 1
ATOM 1392 C C . GLY A 1 179 ? -3.426 -6.404 12.338 1.00 98.25 179 GLY A C 1
ATOM 1393 O O . GLY A 1 179 ? -3.907 -6.282 13.462 1.00 98.25 179 GLY A O 1
ATOM 1394 N N . ARG A 1 180 ? -2.142 -6.741 12.169 1.00 98.12 180 ARG A N 1
ATOM 1395 C CA . ARG A 1 180 ? -1.247 -7.030 13.300 1.00 98.12 180 ARG A CA 1
ATOM 1396 C C . ARG A 1 180 ? -1.097 -5.842 14.239 1.00 98.12 180 ARG A C 1
ATOM 1398 O O . ARG A 1 180 ? -1.122 -6.038 15.451 1.00 98.12 180 ARG A O 1
ATOM 1405 N N . ILE A 1 181 ? -0.984 -4.625 13.704 1.00 98.19 181 ILE A N 1
ATOM 1406 C CA . ILE A 1 181 ? -0.959 -3.413 14.532 1.00 98.19 181 ILE A CA 1
ATOM 1407 C C . ILE A 1 181 ? -2.275 -3.265 15.301 1.00 98.19 181 ILE A C 1
ATOM 1409 O O . ILE A 1 181 ? -2.247 -3.021 16.504 1.00 98.19 181 ILE A O 1
ATOM 1413 N N . ALA A 1 182 ? -3.428 -3.448 14.650 1.00 97.81 182 ALA A N 1
ATOM 1414 C CA . ALA A 1 182 ? -4.720 -3.403 15.337 1.00 97.81 182 ALA A CA 1
ATOM 1415 C C . ALA A 1 182 ? -4.809 -4.454 16.464 1.00 97.81 182 ALA A C 1
ATOM 1417 O O . ALA A 1 182 ? -5.299 -4.154 17.555 1.00 97.81 182 ALA A O 1
ATOM 1418 N N . GLY A 1 183 ? -4.253 -5.649 16.239 1.00 97.25 183 GLY A N 1
ATOM 1419 C CA . GLY A 1 183 ? -4.201 -6.741 17.210 1.00 97.25 183 GLY A CA 1
ATOM 1420 C C . GLY A 1 183 ? -3.430 -6.403 18.489 1.00 97.25 183 GLY A C 1
ATOM 1421 O O . GLY A 1 183 ? -3.860 -6.810 19.570 1.00 97.25 183 GLY A O 1
ATOM 1422 N N . ILE A 1 184 ? -2.371 -5.585 18.407 1.00 96.38 184 ILE A N 1
ATOM 1423 C CA . ILE A 1 184 ? -1.614 -5.092 19.581 1.00 96.38 184 ILE A CA 1
ATOM 1424 C C . ILE A 1 184 ? -2.539 -4.356 20.562 1.00 96.38 184 ILE A C 1
ATOM 1426 O O . ILE A 1 184 ? -2.385 -4.466 21.778 1.00 96.38 184 ILE A O 1
ATOM 1430 N N . TYR A 1 185 ? -3.541 -3.644 20.044 1.00 96.06 185 TYR A N 1
ATOM 1431 C CA . TYR A 1 185 ? -4.473 -2.847 20.840 1.00 96.06 185 TYR A CA 1
ATOM 1432 C C . TYR A 1 185 ? -5.829 -3.531 21.065 1.00 96.06 185 TYR A C 1
ATOM 1434 O O . TYR A 1 185 ? -6.768 -2.885 21.529 1.00 96.06 185 TYR A O 1
ATOM 1442 N N . SER A 1 186 ? -5.953 -4.829 20.786 1.00 95.69 186 SER A N 1
ATOM 1443 C CA . SER A 1 186 ? -7.214 -5.578 20.917 1.00 95.69 186 SER A CA 1
ATOM 1444 C C . SER A 1 186 ? -7.765 -5.638 22.346 1.00 95.69 186 SER A C 1
ATOM 1446 O O . SER A 1 186 ? -8.979 -5.640 22.548 1.00 95.69 186 SER A O 1
ATOM 1448 N N . ARG A 1 187 ? -6.895 -5.639 23.365 1.00 94.31 187 ARG A N 1
ATOM 1449 C CA . ARG A 1 187 ? -7.305 -5.805 24.767 1.00 94.31 187 ARG A CA 1
ATOM 1450 C C . ARG A 1 187 ? -8.305 -4.728 25.202 1.00 94.31 187 ARG A C 1
ATOM 1452 O O . ARG A 1 187 ? -8.037 -3.531 25.101 1.00 94.31 187 ARG A O 1
ATOM 1459 N N . GLY A 1 188 ? -9.438 -5.179 25.744 1.00 92.62 188 GLY A N 1
ATOM 1460 C CA . GLY A 1 188 ? -10.523 -4.310 26.212 1.00 92.62 188 GLY A CA 1
ATOM 1461 C C . GLY A 1 188 ? -11.401 -3.745 25.093 1.00 92.62 188 GLY A C 1
ATOM 1462 O O . GLY A 1 188 ? -12.251 -2.901 25.361 1.00 92.62 188 GLY A O 1
ATOM 1463 N N . ARG A 1 189 ? -11.214 -4.194 23.847 1.00 95.12 189 ARG A N 1
ATOM 1464 C CA . ARG A 1 189 ? -12.025 -3.803 22.692 1.00 95.12 189 ARG A CA 1
ATOM 1465 C C . ARG A 1 189 ? -12.768 -5.015 22.159 1.00 95.12 189 ARG A C 1
ATOM 1467 O O . ARG A 1 189 ? -12.300 -6.142 22.253 1.00 95.12 189 ARG A O 1
ATOM 1474 N N . ARG A 1 190 ? -13.950 -4.757 21.607 1.00 95.50 190 ARG A N 1
ATOM 1475 C CA . ARG A 1 190 ? -14.808 -5.787 21.010 1.00 95.50 190 ARG A CA 1
ATOM 1476 C C . ARG A 1 190 ? -14.778 -5.764 19.487 1.00 95.50 190 ARG A C 1
ATOM 1478 O O . ARG A 1 190 ? -15.008 -6.792 18.863 1.00 95.50 190 ARG A O 1
ATOM 1485 N N . TYR A 1 191 ? -14.509 -4.602 18.901 1.00 96.75 191 TYR A N 1
ATOM 1486 C CA . TYR A 1 191 ? -14.653 -4.378 17.470 1.00 96.75 191 TYR A CA 1
ATOM 1487 C C . TYR A 1 191 ? -13.388 -3.780 16.871 1.00 96.75 191 TYR A C 1
ATOM 1489 O O . TYR A 1 191 ? -12.720 -2.958 17.500 1.00 96.75 191 TYR A O 1
ATOM 1497 N N . VAL A 1 192 ? -13.129 -4.151 15.624 1.00 97.44 192 VAL A N 1
ATOM 1498 C CA . VAL A 1 192 ? -12.266 -3.418 14.699 1.00 97.44 192 VAL A CA 1
ATOM 1499 C C . VAL A 1 192 ? -13.107 -3.055 13.482 1.00 97.44 192 VAL A C 1
ATOM 1501 O O . VAL A 1 192 ? -13.883 -3.873 12.993 1.00 97.44 192 VAL A O 1
ATOM 1504 N N . VAL A 1 193 ? -12.983 -1.821 13.008 1.00 96.69 193 VAL A N 1
ATOM 1505 C CA . VAL A 1 193 ? -13.702 -1.343 11.825 1.00 96.69 193 VAL A CA 1
ATOM 1506 C C . VAL A 1 193 ? -12.687 -1.163 10.708 1.00 96.69 193 VAL A C 1
ATOM 1508 O O . VAL A 1 193 ? -11.713 -0.433 10.889 1.00 96.69 193 VAL A O 1
ATOM 1511 N N . LEU A 1 194 ? -12.908 -1.802 9.562 1.00 96.69 194 LEU A N 1
ATOM 1512 C CA . LEU A 1 194 ? -12.176 -1.482 8.338 1.00 96.69 194 LEU A CA 1
ATOM 1513 C C . LEU A 1 194 ? -13.040 -0.517 7.537 1.00 96.69 194 LEU A C 1
ATOM 1515 O O . LEU A 1 194 ? -14.201 -0.803 7.293 1.00 96.69 194 LEU A O 1
ATOM 1519 N N . SER A 1 195 ? -12.494 0.626 7.146 1.00 94.81 195 SER A N 1
ATOM 1520 C CA . SER A 1 195 ? -13.205 1.632 6.353 1.00 94.81 195 SER A CA 1
ATOM 1521 C C . SER A 1 195 ? -12.230 2.314 5.389 1.00 94.81 195 SER A C 1
ATOM 1523 O O . SER A 1 195 ? -11.043 1.978 5.357 1.00 94.81 195 SER A O 1
ATOM 1525 N N . GLY A 1 196 ? -12.714 3.265 4.597 1.00 93.25 196 GLY A N 1
ATOM 1526 C CA . GLY A 1 196 ? -11.964 3.906 3.522 1.00 93.25 196 GLY A CA 1
ATOM 1527 C C . GLY A 1 196 ? -11.972 3.075 2.239 1.00 93.25 196 GLY A C 1
ATOM 1528 O O . GLY A 1 196 ? -12.273 1.880 2.249 1.00 93.25 196 GLY A O 1
ATOM 1529 N N . GLY A 1 197 ? -11.611 3.700 1.116 1.00 91.81 197 GLY A N 1
ATOM 1530 C CA . GLY A 1 197 ? -11.700 3.072 -0.208 1.00 91.81 197 GLY A CA 1
ATOM 1531 C C . GLY A 1 197 ? -10.950 1.740 -0.332 1.00 91.81 197 GLY A C 1
ATOM 1532 O O . GLY A 1 197 ? -11.441 0.835 -0.986 1.00 91.81 197 GLY A O 1
ATOM 1533 N N . ALA A 1 198 ? -9.818 1.566 0.359 1.00 92.25 198 ALA A N 1
ATOM 1534 C CA . ALA A 1 198 ? -9.048 0.318 0.320 1.00 92.25 198 ALA A CA 1
ATOM 1535 C C . ALA A 1 198 ? -9.717 -0.861 1.055 1.00 92.25 198 ALA A C 1
ATOM 1537 O O . ALA A 1 198 ? -9.306 -2.001 0.873 1.00 92.25 198 ALA A O 1
ATOM 1538 N N . SER A 1 199 ? -10.746 -0.615 1.875 1.00 92.75 199 SER A N 1
ATOM 1539 C CA . SER A 1 199 ? -11.453 -1.679 2.605 1.00 92.75 199 SER A CA 1
ATOM 1540 C C . SER A 1 199 ? -12.404 -2.508 1.735 1.00 92.75 199 SER A C 1
ATOM 1542 O O . SER A 1 199 ? -12.930 -3.510 2.212 1.00 92.75 199 SER A O 1
ATOM 1544 N N . VAL A 1 200 ? -12.600 -2.128 0.466 1.00 93.62 200 VAL A N 1
ATOM 1545 C CA . VAL A 1 200 ? -13.309 -2.963 -0.519 1.00 93.62 200 VAL A CA 1
ATOM 1546 C C . VAL A 1 200 ? -12.415 -4.055 -1.110 1.00 93.62 200 VAL A C 1
ATOM 1548 O O . VAL A 1 200 ? -12.931 -4.971 -1.736 1.00 93.62 200 VAL A O 1
ATOM 1551 N N . ASN A 1 201 ? -11.095 -3.966 -0.905 1.00 97.19 201 ASN A N 1
ATOM 1552 C CA . ASN A 1 201 ? -10.134 -4.893 -1.482 1.00 97.19 201 ASN A CA 1
ATOM 1553 C C . ASN A 1 201 ? -10.132 -6.234 -0.743 1.00 97.19 201 ASN A C 1
ATOM 1555 O O . ASN A 1 201 ? -9.774 -6.317 0.435 1.00 97.19 201 ASN A O 1
ATOM 1559 N N . THR A 1 202 ? -10.497 -7.291 -1.456 1.00 97.88 202 THR A N 1
ATOM 1560 C CA . THR A 1 202 ? -10.742 -8.630 -0.918 1.00 97.88 202 THR A CA 1
ATOM 1561 C C . THR A 1 202 ? -9.507 -9.195 -0.225 1.00 97.88 202 THR A C 1
ATOM 1563 O O . THR A 1 202 ? -9.595 -9.645 0.918 1.00 97.88 202 THR A O 1
ATOM 1566 N N . TYR A 1 203 ? -8.346 -9.119 -0.877 1.00 98.56 203 TYR A N 1
ATOM 1567 C CA . TYR A 1 203 ? -7.104 -9.720 -0.385 1.00 98.56 203 TYR A CA 1
ATOM 1568 C C . TYR A 1 203 ? -6.496 -8.944 0.787 1.00 98.56 203 TYR A C 1
ATOM 1570 O O . TYR A 1 203 ? -5.924 -9.534 1.704 1.00 98.56 203 TYR A O 1
ATOM 1578 N N . LEU A 1 204 ? -6.667 -7.622 0.812 1.00 98.38 204 LEU A N 1
ATOM 1579 C CA . LEU A 1 204 ? -6.318 -6.805 1.970 1.00 98.38 204 LEU A CA 1
ATOM 1580 C C . LEU A 1 204 ? -7.197 -7.164 3.172 1.00 98.38 204 LEU A C 1
ATOM 1582 O O . LEU A 1 204 ? -6.678 -7.361 4.272 1.00 98.38 204 LEU A O 1
ATOM 1586 N N . VAL A 1 205 ? -8.517 -7.269 2.981 1.00 98.25 205 VAL A N 1
ATOM 1587 C CA . VAL A 1 205 ? -9.445 -7.660 4.054 1.00 98.25 205 VAL A CA 1
ATOM 1588 C C . VAL A 1 205 ? -9.146 -9.071 4.560 1.00 98.25 205 VAL A C 1
ATOM 1590 O O . VAL A 1 205 ? -9.198 -9.294 5.769 1.00 98.25 205 VAL A O 1
ATOM 1593 N N . GLU A 1 206 ? -8.810 -10.005 3.672 1.00 98.25 206 GLU A N 1
ATOM 1594 C CA . GLU A 1 206 ? -8.333 -11.345 4.028 1.00 98.25 206 GLU A CA 1
ATOM 1595 C C . GLU A 1 206 ? -7.109 -11.270 4.949 1.00 98.25 206 GLU A C 1
ATOM 1597 O O . GLU A 1 206 ? -7.152 -11.788 6.062 1.00 98.25 206 GLU A O 1
ATOM 1602 N N . GLY A 1 207 ? -6.074 -10.514 4.568 1.00 98.38 207 GLY A N 1
ATOM 1603 C CA . GLY A 1 207 ? -4.890 -10.327 5.409 1.00 98.38 207 GLY A CA 1
ATOM 1604 C C . GLY A 1 207 ? -5.210 -9.741 6.788 1.00 98.38 207 GLY A C 1
ATOM 1605 O O . GLY A 1 207 ? -4.656 -10.183 7.795 1.00 98.38 207 GLY A O 1
ATOM 1606 N N . VAL A 1 208 ? -6.132 -8.773 6.871 1.00 98.44 208 VAL A N 1
ATOM 1607 C CA . VAL A 1 208 ? -6.572 -8.221 8.166 1.00 98.44 208 VAL A CA 1
ATOM 1608 C C . VAL A 1 208 ? -7.293 -9.275 9.009 1.00 98.44 208 VAL A C 1
ATOM 1610 O O . VAL A 1 208 ? -7.054 -9.339 10.215 1.00 98.44 208 VAL A O 1
ATOM 1613 N N . LYS A 1 209 ? -8.171 -10.087 8.406 1.00 98.12 209 LYS A N 1
ATOM 1614 C CA . LYS A 1 209 ? -8.894 -11.161 9.104 1.00 98.12 209 LYS A CA 1
ATOM 1615 C C . LYS A 1 209 ? -7.927 -12.171 9.706 1.00 98.12 209 LYS A C 1
ATOM 1617 O O . LYS A 1 209 ? -8.009 -12.431 10.905 1.00 98.12 209 LYS A O 1
ATOM 1622 N N . ASP A 1 210 ? -6.973 -12.641 8.913 1.00 97.94 210 ASP A N 1
ATOM 1623 C CA . ASP A 1 210 ? -5.987 -13.631 9.344 1.00 97.94 210 ASP A CA 1
ATOM 1624 C C . ASP A 1 210 ? -5.089 -13.081 10.459 1.00 97.94 210 ASP A C 1
ATOM 1626 O O . ASP A 1 210 ? -4.807 -13.763 11.442 1.00 97.94 210 ASP A O 1
ATOM 1630 N N . ALA A 1 211 ? -4.697 -11.806 10.379 1.00 98.12 211 ALA A N 1
ATOM 1631 C CA . ALA A 1 211 ? -3.908 -11.160 11.429 1.00 98.12 211 ALA A CA 1
ATOM 1632 C C . ALA A 1 211 ? -4.648 -11.015 12.771 1.00 98.12 211 ALA A C 1
ATOM 1634 O O . ALA A 1 211 ? -4.005 -10.805 13.803 1.00 98.12 211 ALA A O 1
ATOM 1635 N N . LEU A 1 212 ? -5.983 -11.071 12.763 1.00 97.81 212 LEU A N 1
ATOM 1636 C CA . LEU A 1 212 ? -6.832 -10.790 13.921 1.00 97.81 212 LEU A CA 1
ATOM 1637 C C . LEU A 1 212 ? -7.595 -12.007 14.449 1.00 97.81 212 LEU A C 1
ATOM 1639 O O . LEU A 1 212 ? -8.274 -11.872 15.471 1.00 97.81 212 LEU A O 1
ATOM 1643 N N . GLN A 1 213 ? -7.467 -13.169 13.808 1.00 95.19 213 GLN A N 1
ATOM 1644 C CA . GLN A 1 213 ? -8.244 -14.376 14.097 1.00 95.19 213 GLN A CA 1
ATOM 1645 C C . GLN A 1 213 ? -8.251 -14.758 15.590 1.00 95.19 213 GLN A C 1
ATOM 1647 O O . GLN A 1 213 ? -9.307 -15.073 16.136 1.00 95.19 213 GLN A O 1
ATOM 1652 N N . ASP A 1 214 ? -7.115 -14.612 16.279 1.00 93.62 214 ASP A N 1
ATOM 1653 C CA . ASP A 1 214 ? -6.953 -15.016 17.686 1.00 93.62 214 ASP A CA 1
ATOM 1654 C C . ASP A 1 214 ? -7.131 -13.870 18.699 1.00 93.62 214 ASP A C 1
ATOM 1656 O O . ASP A 1 214 ? -6.868 -14.022 19.892 1.00 93.62 214 ASP A O 1
ATOM 1660 N N . THR A 1 215 ? -7.570 -12.692 18.252 1.00 95.69 215 THR A N 1
ATOM 1661 C CA . THR A 1 215 ? -7.679 -11.501 19.118 1.00 95.69 215 THR A CA 1
ATOM 1662 C C . THR A 1 215 ? -9.032 -11.366 19.816 1.00 95.69 215 THR A C 1
ATOM 1664 O O . THR A 1 215 ? -9.185 -10.537 20.714 1.00 95.69 215 THR A O 1
ATOM 1667 N N . GLY A 1 216 ? -10.034 -12.142 19.389 1.00 93.12 216 GLY A N 1
ATOM 1668 C CA . GLY A 1 216 ? -11.423 -12.015 19.844 1.00 93.12 216 GLY A CA 1
ATOM 1669 C C . GLY A 1 216 ? -12.143 -10.757 19.337 1.00 93.12 216 GLY A C 1
ATOM 1670 O O . GLY A 1 216 ? -13.291 -10.514 19.715 1.00 93.12 216 GLY A O 1
ATOM 1671 N N . LEU A 1 217 ? -11.500 -9.952 18.484 1.00 96.19 217 LEU A N 1
ATOM 1672 C CA . LEU A 1 217 ? -12.126 -8.795 17.853 1.00 96.19 217 LEU A CA 1
ATOM 1673 C C . LE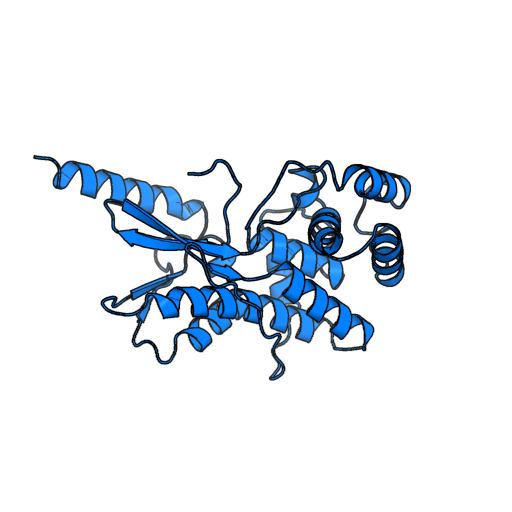U A 1 217 ? -13.127 -9.239 16.786 1.00 96.19 217 LEU A C 1
ATOM 1675 O O . LEU A 1 217 ? -12.835 -10.058 15.921 1.00 96.19 217 LEU A O 1
ATOM 1679 N N . THR A 1 218 ? -14.309 -8.632 16.806 1.00 96.75 218 THR A N 1
ATOM 1680 C CA . THR A 1 218 ? -15.274 -8.740 15.713 1.00 96.75 218 THR A CA 1
ATOM 1681 C C . THR A 1 218 ? -14.947 -7.699 14.647 1.00 96.75 218 THR A C 1
ATOM 1683 O O . THR A 1 218 ? -14.911 -6.498 14.929 1.00 96.75 218 THR A O 1
ATOM 1686 N N . ILE A 1 219 ? -14.722 -8.158 13.419 1.00 97.06 219 ILE A N 1
ATOM 1687 C CA . ILE A 1 219 ? -14.424 -7.294 12.278 1.00 97.06 219 ILE A CA 1
ATOM 1688 C C . ILE A 1 219 ? -15.721 -6.729 11.693 1.00 97.06 219 ILE A C 1
ATOM 1690 O O . ILE A 1 219 ? -16.622 -7.481 11.328 1.00 97.06 219 ILE A O 1
ATOM 1694 N N . LEU A 1 220 ? -15.797 -5.403 11.582 1.00 96.50 220 LEU A N 1
ATOM 1695 C CA . LEU A 1 220 ? -16.915 -4.677 10.989 1.00 96.50 220 LEU A CA 1
ATOM 1696 C C . LEU A 1 220 ? -16.487 -4.030 9.669 1.00 96.50 220 LEU A C 1
ATOM 1698 O O . LEU A 1 220 ? -15.485 -3.315 9.614 1.00 96.50 220 LEU A O 1
ATOM 1702 N N . LEU A 1 221 ? -17.285 -4.262 8.628 1.00 95.00 221 LEU A N 1
ATOM 1703 C CA . LEU A 1 221 ? -17.139 -3.669 7.300 1.00 95.00 221 LEU A CA 1
ATOM 1704 C C . LEU A 1 221 ? -18.373 -2.808 6.974 1.00 95.00 221 LEU A C 1
ATOM 1706 O O . LEU A 1 221 ? -19.483 -3.163 7.387 1.00 95.00 221 LEU A O 1
ATOM 1710 N N . PRO A 1 222 ? -18.214 -1.696 6.235 1.00 90.94 222 PRO A N 1
ATOM 1711 C CA . PRO A 1 222 ? -19.321 -0.909 5.718 1.00 90.94 222 PRO A CA 1
ATOM 1712 C C . PRO A 1 222 ? -20.240 -1.770 4.852 1.00 90.94 222 PRO A C 1
ATOM 1714 O O . PRO A 1 222 ? -19.779 -2.518 3.995 1.00 90.94 222 PRO A O 1
ATOM 1717 N N . SER A 1 223 ? -21.547 -1.661 5.084 1.00 89.81 223 SER A N 1
ATOM 1718 C CA . SER A 1 223 ? -22.563 -2.411 4.331 1.00 89.81 223 SER A CA 1
ATOM 1719 C C . SER A 1 223 ? -23.726 -1.542 3.854 1.00 89.81 223 SER A C 1
ATOM 1721 O O . SER A 1 223 ? -24.252 -1.769 2.773 1.00 89.81 223 SER A O 1
ATOM 1723 N N . GLN A 1 224 ? -24.123 -0.541 4.646 1.00 89.81 224 GLN A N 1
ATOM 1724 C CA . GLN A 1 224 ? -25.238 0.369 4.338 1.00 89.81 224 GLN A CA 1
ATOM 1725 C C . GLN A 1 224 ? -24.786 1.727 3.789 1.00 89.81 224 GLN A C 1
ATOM 1727 O O . GLN A 1 224 ? -25.592 2.485 3.261 1.00 89.81 224 GLN A O 1
ATOM 1732 N N . ALA A 1 225 ? -23.500 2.045 3.927 1.00 89.56 225 ALA A N 1
ATOM 1733 C CA . ALA A 1 225 ? -22.890 3.250 3.389 1.00 89.56 225 ALA A CA 1
ATOM 1734 C C . ALA A 1 225 ? -21.631 2.865 2.603 1.00 89.56 225 ALA A C 1
ATOM 1736 O O . ALA A 1 225 ? -20.982 1.875 2.965 1.00 89.56 225 ALA A O 1
ATOM 1737 N N . PRO A 1 226 ? -21.262 3.629 1.559 1.00 88.19 226 PRO A N 1
ATOM 1738 C CA . PRO A 1 226 ? -20.018 3.402 0.841 1.00 88.19 226 PRO A CA 1
ATOM 1739 C C . PRO A 1 226 ? -18.820 3.452 1.789 1.00 88.19 226 PRO A C 1
ATOM 1741 O O . PRO A 1 226 ? -18.749 4.313 2.664 1.00 88.19 226 PRO A O 1
ATOM 1744 N N . ALA A 1 227 ? -17.861 2.550 1.592 1.00 87.75 227 ALA A N 1
ATOM 1745 C CA . ALA A 1 227 ? -16.638 2.529 2.387 1.00 87.75 227 ALA A CA 1
ATOM 1746 C C . ALA A 1 227 ? -15.706 3.718 2.090 1.00 87.75 227 ALA A C 1
ATOM 1748 O O . ALA A 1 227 ? -14.960 4.154 2.964 1.00 87.75 227 ALA A O 1
ATOM 1749 N N . GLY A 1 228 ? -15.732 4.219 0.852 1.00 87.69 228 GLY A N 1
ATOM 1750 C CA . GLY A 1 228 ? -14.959 5.382 0.415 1.00 87.69 228 GLY A CA 1
ATOM 1751 C C . GLY A 1 228 ? -15.621 6.720 0.754 1.00 87.69 228 GLY A C 1
ATOM 1752 O O . GLY A 1 228 ? -16.495 6.815 1.616 1.00 87.69 228 GLY A O 1
ATOM 1753 N N . ASP A 1 229 ? -15.229 7.762 0.025 1.00 88.50 229 ASP A N 1
ATOM 1754 C CA . ASP A 1 229 ? -15.554 9.152 0.365 1.00 88.50 229 ASP A CA 1
ATOM 1755 C C . ASP A 1 229 ? -17.058 9.464 0.364 1.00 88.50 229 ASP A C 1
ATOM 1757 O O . ASP A 1 229 ? -17.521 10.305 1.136 1.00 88.50 229 ASP A O 1
ATOM 1761 N N . GLY A 1 230 ? -17.852 8.711 -0.404 1.00 88.44 230 GLY A N 1
ATOM 1762 C CA . GLY A 1 230 ? -19.315 8.805 -0.384 1.00 88.44 230 GLY A CA 1
ATOM 1763 C C . GLY A 1 230 ? -19.955 8.513 0.984 1.00 88.44 230 GLY A C 1
ATOM 1764 O O . GLY A 1 230 ? -21.082 8.938 1.227 1.00 88.44 230 GLY A O 1
ATOM 1765 N N . GLY A 1 231 ? -19.256 7.824 1.894 1.00 90.00 231 GLY A N 1
ATOM 1766 C CA . GLY A 1 231 ? -19.716 7.548 3.260 1.00 90.00 231 GLY A CA 1
ATOM 1767 C C . GLY A 1 231 ? -19.248 8.557 4.317 1.00 90.00 231 GLY A C 1
ATOM 1768 O O . GLY A 1 231 ? -19.716 8.505 5.456 1.00 90.00 231 GLY A O 1
ATOM 1769 N N . ILE A 1 232 ? -18.349 9.492 3.980 1.00 93.12 232 ILE A N 1
ATOM 1770 C CA . ILE A 1 232 ? -17.707 10.382 4.967 1.00 93.12 232 ILE A CA 1
ATOM 1771 C C . ILE A 1 232 ? -18.724 11.271 5.687 1.00 93.12 232 ILE A C 1
ATOM 1773 O O . ILE A 1 232 ? -18.635 11.443 6.906 1.00 93.12 232 ILE A O 1
ATOM 1777 N N . ALA A 1 233 ? -19.712 11.801 4.962 1.00 94.50 233 ALA A N 1
ATOM 1778 C CA . ALA A 1 233 ? -20.723 12.694 5.528 1.00 94.50 233 ALA A CA 1
ATOM 1779 C C . ALA A 1 233 ? -21.507 12.036 6.680 1.00 94.50 233 ALA A C 1
ATOM 1781 O O . ALA A 1 233 ? -21.799 12.691 7.681 1.00 94.50 233 ALA A O 1
ATOM 1782 N N . LEU A 1 234 ? -21.780 10.728 6.591 1.00 94.06 234 LEU A N 1
ATOM 1783 C CA . LEU A 1 234 ? -22.442 9.974 7.658 1.00 94.06 234 LEU A CA 1
ATOM 1784 C C . LEU A 1 234 ? -21.581 9.924 8.928 1.00 94.06 234 LEU A C 1
ATOM 1786 O O . LEU A 1 234 ? -22.076 10.181 10.026 1.00 94.06 234 LEU A O 1
ATOM 1790 N N . GLY A 1 235 ? -20.284 9.637 8.782 1.00 93.31 235 GLY A N 1
ATOM 1791 C CA . GLY A 1 235 ? -19.343 9.629 9.904 1.00 93.31 235 GLY A CA 1
ATOM 1792 C C . GLY A 1 235 ? -19.216 11.004 10.565 1.00 93.31 235 GLY A C 1
ATOM 1793 O O . GLY A 1 235 ? -19.255 11.111 11.791 1.00 93.31 235 GLY A O 1
ATOM 1794 N N . GLN A 1 236 ? -19.139 12.068 9.760 1.00 95.00 236 GLN A N 1
ATOM 1795 C CA . GLN A 1 236 ? -19.103 13.450 10.249 1.00 95.00 236 GLN A CA 1
ATOM 1796 C C . GLN A 1 236 ? -20.373 13.815 11.027 1.00 95.00 236 GLN A C 1
ATOM 1798 O O . GLN A 1 236 ? -20.276 14.368 12.124 1.00 95.00 236 GLN A O 1
ATOM 1803 N N . ALA A 1 237 ? -21.549 13.464 10.499 1.00 95.50 237 ALA A N 1
ATOM 1804 C CA . ALA A 1 237 ? -22.827 13.711 11.158 1.00 95.50 237 ALA A CA 1
ATOM 1805 C C . ALA A 1 237 ? -22.931 12.972 12.501 1.00 95.50 237 ALA A C 1
ATOM 1807 O O . ALA A 1 237 ? -23.325 13.578 13.496 1.00 95.50 237 ALA A O 1
ATOM 1808 N N . ALA A 1 238 ? -22.518 11.702 12.565 1.00 94.31 238 ALA A N 1
ATOM 1809 C CA . ALA A 1 238 ? -22.528 10.922 13.803 1.00 94.31 238 ALA A CA 1
ATOM 1810 C C . ALA A 1 238 ? -21.599 11.513 14.881 1.00 94.31 238 ALA A C 1
ATOM 1812 O O . ALA A 1 238 ? -22.001 11.658 16.036 1.00 94.31 238 ALA A O 1
ATOM 1813 N N . ILE A 1 239 ? -20.379 11.916 14.502 1.00 95.06 239 ILE A N 1
ATOM 1814 C CA . ILE A 1 239 ? -19.421 12.573 15.409 1.00 95.06 239 ILE A CA 1
ATOM 1815 C C . ILE A 1 239 ? -19.978 13.913 15.910 1.00 95.06 239 ILE A C 1
ATOM 1817 O O . ILE A 1 239 ? -19.890 14.216 17.101 1.00 95.06 239 ILE A O 1
ATOM 1821 N N . ALA A 1 240 ? -20.560 14.722 15.020 1.00 94.75 240 ALA A N 1
ATOM 1822 C CA . ALA A 1 240 ? -21.158 16.002 15.387 1.00 94.75 240 ALA A CA 1
ATOM 1823 C C . ALA A 1 240 ? -22.358 15.819 16.329 1.00 94.75 240 ALA A C 1
ATOM 1825 O O . ALA A 1 240 ? -22.434 16.497 17.352 1.00 94.75 240 ALA A O 1
ATOM 1826 N N . ALA A 1 241 ? -23.252 14.874 16.029 1.00 95.38 241 ALA A N 1
ATOM 1827 C CA . ALA A 1 241 ? -24.405 14.556 16.864 1.00 95.38 241 ALA A CA 1
ATOM 1828 C C . ALA A 1 241 ? -23.979 14.111 18.267 1.00 95.38 241 ALA A C 1
ATOM 1830 O O . ALA A 1 241 ? -24.472 14.658 19.250 1.00 95.38 241 ALA A O 1
ATOM 1831 N N . TYR A 1 242 ? -23.011 13.192 18.367 1.00 94.62 242 TYR A N 1
ATOM 1832 C CA . TYR A 1 242 ? -22.468 12.754 19.653 1.00 94.62 242 TYR A CA 1
ATOM 1833 C C . TYR A 1 242 ? -21.939 13.943 20.462 1.00 94.62 242 TYR A C 1
ATOM 1835 O O . TYR A 1 242 ? -22.356 14.152 21.595 1.00 94.62 242 TYR A O 1
ATOM 1843 N N . ARG A 1 243 ? -21.092 14.783 19.855 1.00 91.25 243 ARG A N 1
ATOM 1844 C CA . ARG A 1 243 ? -20.498 15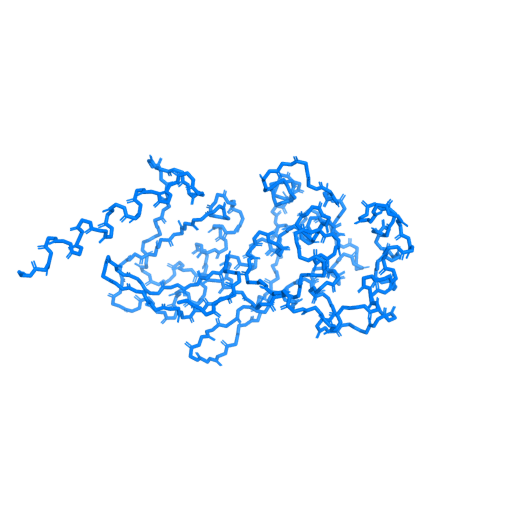.947 20.530 1.00 91.25 243 ARG A CA 1
ATOM 1845 C C . ARG A 1 243 ? -21.526 16.973 20.994 1.00 91.25 243 ARG A C 1
ATOM 1847 O O . ARG A 1 243 ? -21.284 17.623 22.004 1.00 91.25 243 ARG A O 1
ATOM 1854 N N . THR A 1 244 ? -22.627 17.144 20.270 1.00 91.81 244 THR A N 1
ATOM 1855 C CA . THR A 1 244 ? -23.704 18.061 20.665 1.00 91.81 244 THR A CA 1
ATOM 1856 C C . THR A 1 244 ? -24.542 17.478 21.798 1.00 91.81 244 THR A C 1
ATOM 1858 O O . THR A 1 244 ? -24.865 18.197 22.732 1.00 91.81 244 THR A O 1
ATOM 1861 N N . LEU A 1 245 ? -24.855 16.180 21.753 1.00 90.50 245 LEU A N 1
ATOM 1862 C CA . LEU A 1 245 ? -25.685 15.514 22.762 1.00 90.50 245 LEU A CA 1
ATOM 1863 C C . LEU A 1 245 ? -24.955 15.267 24.089 1.00 90.50 245 LEU A C 1
ATOM 1865 O O . LEU A 1 245 ? -25.603 15.135 25.122 1.00 90.50 245 LEU A O 1
ATOM 1869 N N . THR A 1 246 ? -23.622 15.183 24.077 1.00 82.69 246 THR A N 1
ATOM 1870 C CA . THR A 1 246 ? -22.807 14.963 25.284 1.00 82.69 246 THR A CA 1
ATOM 1871 C C . THR A 1 246 ? -22.170 16.238 25.836 1.00 82.69 246 THR A C 1
ATOM 1873 O O . THR A 1 246 ? -21.382 16.161 26.779 1.00 82.69 246 THR A O 1
ATOM 1876 N N . ARG A 1 247 ? -22.439 17.404 25.237 1.00 67.56 247 ARG A N 1
ATOM 1877 C CA . ARG A 1 247 ? -22.056 18.698 25.810 1.00 67.56 247 ARG A CA 1
ATOM 1878 C C . ARG A 1 247 ? -23.174 19.156 26.761 1.00 67.56 247 ARG A C 1
ATOM 1880 O O . ARG A 1 247 ? -24.321 19.152 26.322 1.00 67.56 247 ARG A O 1
ATOM 1887 N N . PRO A 1 248 ? -22.863 19.475 28.033 1.00 56.69 248 PRO A N 1
ATOM 1888 C CA . PRO A 1 248 ? -23.844 20.018 28.971 1.00 56.69 248 PRO A CA 1
ATOM 1889 C C . PRO A 1 248 ? -24.382 21.379 28.519 1.00 56.69 248 PRO A C 1
ATOM 1891 O O . PRO A 1 248 ? -23.655 22.092 27.785 1.00 56.69 248 PRO A O 1
#

Mean predicted aligned error: 3.52 Å

=== Feature glossary ===
Legend for the data blocks above and below:

— What the protein is —

The amino-acid sequence is the protein's primary structure: the linear order of residues from the N-terminus to the C-terminus, written in one-letter code. Everything else here — the 3D coordinates, the secondary structure, the domain annotations — is ultimately a consequence of this string.

Functional annotations link the protein to curated databases. InterPro entries identify conserved domains and families by matching the sequence against member-database signatures (Pfam, PROSITE, CDD, …). Gene Ontology (GO) terms describe molecular function, biological process, and cellular component in a controlled vocabulary. CATH places the structure in a hierarchical fold classification (Class/Architecture/Topology/Homologous-superfamily). The organism is the source species.

— Where its atoms are —

Atomic coordinates in PDBx/mmCIF format — the same representation the Protein Data Bank distributes. Each line of the _atom_site loop places one backbone atom in Cartesian space (units: ångströms, origin: arbitrary).

The six renders are orthographic views along the three Cartesian axes in both directions. Representation (cartoon, sticks, or surface) and color scheme (sequence-rainbow or by-chain) vary across proteins so the training set covers all the common visualization conventions.

— Local backbone conformation —

Eight-state secondary structure (DSSP): H is the canonical α-helix, G the tighter 3₁₀-helix, I the wider π-helix; E/B are β-structure, T and S are turns and bends, and '-' is everything else. DSSP derives these from the pattern of main-chain N–H···O=C hydrogen bonds, not from the sequence.

Three-state secondary structure (P-SEA) collapses the eight DSSP classes into helix (a), strand (b), and coil (c). P-SEA assigns these from Cα geometry alone — distances and angles — without requiring backbone oxygens, so it works on any Cα trace.

φ (phi) and ψ (psi) are the two rotatable backbone dihedrals per residue: φ is the C(i-1)–N–Cα–C torsion, ψ is the N–Cα–C–N(i+1) torsion, both in degrees on (−180°, 180°]. α-helical residues cluster near (−60°, −45°); β-strand residues near (−120°, +130°). A Ramachandran plot is simply a scatter of (φ, ψ) for every residue.

— Global shape and packing —

The geometric summary reports three shape descriptors. Rg (radius of gyration) measures how spread out the Cα atoms are about their centre of mass; compact globular proteins have small Rg, elongated or unfolded ones large. Cα contacts (<8 Å, |i−j|>4) count long-range residue pairs in spatial proximity — high for tightly packed folds, near zero for rods or random coil. The bounding-box extents give the protein's footprint along x, y, z in Å.

SASA measures how much of the protein is reachable by solvent. It is computed by rolling a water-sized probe over the atomic surface and summing the exposed area (Å²). Per-residue SASA distinguishes core (buried, low SASA) from surface (exposed, high SASA) residues; total SASA is a whole-molecule size measure.

Plot images: a contact map (which residues are close in 3D, as an N×N binary image), a Ramachandran scatter (backbone torsion angles, revealing secondary-structure composition at a glance), and — for AlphaFold structures — a PAE heatmap (pairwise prediction confidence).

— Structural neighborhood —

A 3Di character summarizes, for each residue, the relative orientation of the Cα frame of its nearest spatial neighbor. Because it encodes fold topology rather than chemistry, 3Di alignments detect remote structural similarity that sequence alignment misses.

The Foldseek neighbor list gives the closest experimentally determined structures in the PDB, ranked by structural alignment. TM-score near 1 means near-identical fold; near 0.3 means only rough topology match. This is how one finds what a novel AlphaFold prediction most resembles in the solved-structure universe.

— Confidence and disorder —

For AlphaFold models, the B-factor field carries pLDDT — the model's own estimate of local accuracy on a 0–100 scale. Regions with pLDDT<50 should be treated as essentially unmodeled; they often correspond to intrinsically disordered segments.

Crystallographic B-factors measure how much each atom's electron density is smeared out, in Å². They rise in mobile loops and surface residues and fall in the buried interior. In AlphaFold models this column is repurposed to hold pLDDT instead.

Predicted Aligned Error (PAE) is an AlphaFold confidence matrix: entry (i, j) is the expected error in the position of residue j, in ångströms, when the prediction is superimposed on the true structure at residue i. Low PAE within a block of residues means that block is internally rigid and well-predicted; high PAE between two blocks means their relative placement is uncertain even if each block individually is confident.